Protein AF-A0A959ACG9-F1 (afdb_monomer_lite)

Secondary structure (DSSP, 8-state):
---------------------S----------PPPPHHHHHHTSPB--SSEEE-HHHHHHHHHHHHHHHH-TT-----SS---PPPGGGGGG-HHHHHHHHS-SSPEEEEEEEEEE-SSEEEEEEEEEESSSTTSEEEEEEEEETT--EEEEEEEEEE-SSEEEEEEE-TTSEEEEEEEEEEESS-HHHH-STT--EEEEEEEEEEEEESSS-S----TT-GGGTSPPPP------SSSS--

Radius of gyration: 28.89 Å; chains: 1; bounding box: 90×97×54 Å

Structure (mmCIF, N/CA/C/O backbone):
data_AF-A0A959ACG9-F1
#
_entry.id   AF-A0A959ACG9-F1
#
loop_
_atom_site.group_PDB
_atom_site.id
_atom_site.type_symbol
_atom_site.label_atom_id
_atom_site.label_alt_id
_atom_site.label_comp_id
_atom_site.label_asym_id
_atom_site.label_entity_id
_atom_site.label_seq_id
_atom_site.pdbx_PDB_ins_code
_atom_site.Cartn_x
_atom_site.Cartn_y
_atom_site.Cartn_z
_atom_site.occupancy
_atom_site.B_iso_or_equiv
_atom_site.auth_seq_id
_atom_site.auth_comp_id
_atom_site.auth_asym_id
_atom_site.auth_atom_id
_atom_site.pdbx_PDB_model_num
ATOM 1 N N . MET A 1 1 ? 8.361 83.306 -33.053 1.00 36.09 1 MET A N 1
ATOM 2 C CA . MET A 1 1 ? 6.975 83.712 -33.390 1.00 36.09 1 MET A CA 1
ATOM 3 C C . MET A 1 1 ? 5.989 82.690 -32.829 1.00 36.09 1 MET A C 1
ATOM 5 O O . MET A 1 1 ? 6.215 81.515 -33.048 1.00 36.09 1 MET A O 1
ATOM 9 N N . LYS A 1 2 ? 4.972 83.182 -32.093 1.00 35.44 2 LYS A N 1
ATOM 10 C CA . LYS A 1 2 ? 3.564 82.721 -31.912 1.00 35.44 2 LYS A CA 1
ATOM 11 C C . LYS A 1 2 ? 3.289 81.194 -31.850 1.00 35.44 2 LYS A C 1
ATOM 13 O O . LYS A 1 2 ? 3.514 80.500 -32.823 1.00 35.44 2 LYS A O 1
ATOM 18 N N . LYS A 1 3 ? 2.915 80.639 -30.686 1.00 39.78 3 LYS A N 1
ATOM 19 C CA . LYS A 1 3 ? 1.564 80.520 -30.058 1.00 39.78 3 LYS A CA 1
ATOM 20 C C . LYS A 1 3 ? 0.720 79.326 -30.563 1.00 39.78 3 LYS A C 1
ATOM 22 O O . LYS A 1 3 ? 0.303 79.290 -31.709 1.00 39.78 3 LYS A O 1
ATOM 27 N N . THR A 1 4 ? 0.470 78.426 -29.610 1.00 50.47 4 THR A N 1
ATOM 28 C CA . THR A 1 4 ? -0.685 77.554 -29.302 1.00 50.47 4 THR A CA 1
ATOM 29 C C . THR A 1 4 ? -1.968 77.716 -30.126 1.00 50.47 4 THR A C 1
ATOM 31 O O . THR A 1 4 ? -2.416 78.849 -30.268 1.00 50.47 4 THR A O 1
ATOM 34 N N . THR A 1 5 ? -2.674 76.615 -30.455 1.00 48.94 5 THR A N 1
ATOM 35 C CA . THR A 1 5 ? -4.128 76.448 -30.172 1.00 48.94 5 THR A CA 1
ATOM 36 C C . THR A 1 5 ? -4.590 74.975 -30.241 1.00 48.94 5 THR A C 1
ATOM 38 O O . THR A 1 5 ? -4.238 74.249 -31.164 1.00 48.94 5 THR A O 1
ATOM 41 N N . LEU A 1 6 ? -5.391 74.581 -29.243 1.00 48.22 6 LEU A N 1
ATOM 42 C CA . LEU A 1 6 ? -6.279 73.410 -29.165 1.00 48.22 6 LEU A CA 1
ATOM 43 C C . LEU A 1 6 ? -7.459 73.513 -30.148 1.00 48.22 6 LEU A C 1
ATOM 45 O O . LEU A 1 6 ? -7.888 74.627 -30.432 1.00 48.22 6 LEU A O 1
ATOM 49 N N . LEU A 1 7 ? -8.105 72.389 -30.488 1.00 43.53 7 LEU A N 1
ATOM 50 C CA . LEU A 1 7 ? -9.571 72.356 -30.573 1.00 43.53 7 LEU A CA 1
ATOM 51 C C . LEU A 1 7 ? -10.142 70.958 -30.269 1.00 43.53 7 LEU A C 1
ATOM 53 O O . LEU A 1 7 ? -9.624 69.940 -30.720 1.00 43.53 7 LEU A O 1
ATOM 57 N N . SER A 1 8 ? -11.215 70.967 -29.481 1.00 44.69 8 SER A N 1
ATOM 58 C CA . SER A 1 8 ? -11.984 69.848 -28.932 1.00 44.69 8 SER A CA 1
ATOM 59 C C . SER A 1 8 ? -13.210 69.518 -29.790 1.00 44.69 8 SER A C 1
ATOM 61 O O . SER A 1 8 ? -13.856 70.453 -30.249 1.00 44.69 8 SER A O 1
ATOM 63 N N . ILE A 1 9 ? -13.608 68.240 -29.877 1.00 50.44 9 ILE A N 1
ATOM 64 C CA . ILE A 1 9 ? -14.992 67.759 -30.127 1.00 50.44 9 ILE A CA 1
ATOM 65 C C . ILE A 1 9 ? -15.083 66.371 -29.445 1.00 50.44 9 ILE A C 1
ATOM 67 O O . ILE A 1 9 ? -14.357 65.467 -29.835 1.00 50.44 9 ILE A O 1
ATOM 71 N N . LEU A 1 10 ? -15.648 66.189 -28.246 1.00 41.84 10 LEU A N 1
ATOM 72 C CA . LEU A 1 10 ? -17.052 66.178 -27.793 1.00 41.84 10 LEU A CA 1
ATOM 73 C C . LEU A 1 10 ? -17.920 64.999 -28.314 1.00 41.84 10 LEU A C 1
ATOM 75 O O . LEU A 1 10 ? -18.451 65.035 -29.415 1.00 41.84 10 LEU A O 1
ATOM 79 N N . THR A 1 11 ? -18.083 64.010 -27.419 1.00 46.69 11 THR A N 1
ATOM 80 C CA . THR A 1 11 ? -19.272 63.176 -27.099 1.00 46.69 11 THR A CA 1
ATOM 81 C C . THR A 1 11 ? -19.996 62.350 -28.169 1.00 46.69 11 THR A C 1
ATOM 83 O O . THR A 1 11 ? -20.659 62.909 -29.035 1.00 46.69 11 THR A O 1
ATOM 86 N N . LEU A 1 12 ? -20.098 61.030 -27.926 1.00 41.59 12 LEU A N 1
ATOM 87 C CA . LEU A 1 12 ? -21.331 60.262 -28.165 1.00 41.59 12 LEU A CA 1
ATOM 88 C C . LEU A 1 12 ? -21.438 59.017 -27.245 1.00 41.59 12 LEU A C 1
ATOM 90 O O . LEU A 1 12 ? -20.531 58.194 -27.229 1.00 41.59 12 LEU A O 1
ATOM 94 N N . ALA A 1 13 ? -22.567 58.938 -26.519 1.00 45.69 13 ALA A N 1
ATOM 95 C CA . ALA A 1 13 ? -23.300 57.766 -25.986 1.00 45.69 13 ALA A CA 1
ATOM 96 C C . ALA A 1 13 ? -22.529 56.712 -25.148 1.00 45.69 13 ALA A C 1
ATOM 98 O O . ALA A 1 13 ? -21.677 55.996 -25.651 1.00 45.69 13 ALA A O 1
ATOM 99 N N . LEU A 1 14 ? -22.714 56.580 -23.826 1.00 45.00 14 LEU A N 1
ATOM 100 C CA . LEU A 1 14 ? -23.903 56.138 -23.069 1.00 45.00 14 LEU A CA 1
ATOM 101 C C . LEU A 1 14 ? -24.495 54.791 -23.546 1.00 45.00 14 LEU A C 1
ATOM 103 O O . LEU A 1 14 ? -24.905 54.662 -24.692 1.00 45.00 14 LEU A O 1
ATOM 107 N N . VAL A 1 15 ? -24.648 53.871 -22.580 1.00 50.84 15 VAL A N 1
ATOM 108 C CA . VAL A 1 15 ? -25.381 52.583 -22.593 1.00 50.84 15 VAL A CA 1
ATOM 109 C C . VAL A 1 15 ? -24.551 51.316 -22.868 1.00 50.84 15 VAL A C 1
ATOM 111 O O . VAL A 1 15 ? -24.593 50.732 -23.941 1.00 50.84 15 VAL A O 1
ATOM 114 N N . SER A 1 16 ? -23.912 50.799 -21.813 1.00 48.50 16 SER A N 1
ATOM 115 C CA . SER A 1 16 ? -23.790 49.346 -21.577 1.00 48.50 16 SER A CA 1
ATOM 116 C C . SER A 1 16 ? -23.560 49.055 -20.084 1.00 48.50 16 SER A C 1
ATOM 118 O O . SER A 1 16 ? -22.568 48.454 -19.684 1.00 48.50 16 SER A O 1
ATOM 120 N N . ALA A 1 17 ? -24.467 49.541 -19.235 1.00 48.44 17 ALA A N 1
ATOM 121 C CA . ALA A 1 17 ? -24.482 49.262 -17.798 1.00 48.44 17 ALA A CA 1
ATOM 122 C C . ALA A 1 17 ? -25.791 48.558 -17.416 1.00 48.44 17 ALA A C 1
ATOM 124 O O . ALA A 1 17 ? -26.543 49.049 -16.585 1.00 48.44 17 ALA A O 1
ATOM 125 N N . ILE A 1 18 ? -26.108 47.437 -18.071 1.00 50.62 18 ILE A N 1
ATOM 126 C CA . ILE A 1 18 ? -27.208 46.558 -17.659 1.00 50.62 18 ILE A CA 1
ATOM 127 C C . ILE A 1 18 ? -26.766 45.105 -17.885 1.00 50.62 18 ILE A C 1
ATOM 129 O O . ILE A 1 18 ? -26.403 44.736 -18.998 1.00 50.62 18 ILE A O 1
ATOM 133 N N . SER A 1 19 ? -26.859 44.308 -16.813 1.00 48.03 19 SER A N 1
ATOM 134 C CA . SER A 1 19 ? -26.768 42.834 -16.746 1.00 48.03 19 SER A CA 1
ATOM 135 C C . SER A 1 19 ? -25.424 42.205 -16.346 1.00 48.03 19 SER A C 1
ATOM 137 O O . SER A 1 19 ? -24.892 41.352 -17.046 1.00 48.03 19 SER A O 1
ATOM 139 N N . LEU A 1 20 ? -24.937 42.528 -15.143 1.00 44.53 20 LEU A N 1
ATOM 140 C CA . LEU A 1 20 ? -24.008 41.677 -14.371 1.00 44.53 20 LEU A CA 1
ATOM 141 C C . LEU A 1 20 ? -24.612 41.262 -13.011 1.00 44.53 20 LEU A C 1
ATOM 143 O O . LEU A 1 20 ? -23.909 41.097 -12.022 1.00 44.53 20 LEU A O 1
ATOM 147 N N . THR A 1 21 ? -25.939 41.106 -12.941 1.00 50.44 21 THR A N 1
ATOM 148 C CA . THR A 1 21 ? -26.659 40.644 -11.734 1.00 50.44 21 THR A CA 1
ATOM 149 C C . THR A 1 21 ? -27.318 39.271 -11.900 1.00 50.44 21 THR A C 1
ATOM 151 O O . THR A 1 21 ? -28.165 38.887 -11.096 1.00 50.44 21 THR A O 1
ATOM 154 N N . ALA A 1 22 ? -26.923 38.492 -12.908 1.00 49.34 22 ALA A N 1
ATOM 155 C CA . ALA A 1 22 ? -27.260 37.073 -12.974 1.00 49.34 22 ALA A CA 1
ATOM 156 C C . ALA A 1 22 ? -26.143 36.264 -12.296 1.00 49.34 22 ALA A C 1
ATOM 158 O O . ALA A 1 22 ? -24.972 36.501 -12.562 1.00 49.34 22 ALA A O 1
ATOM 159 N N . PHE A 1 23 ? -26.521 35.306 -11.446 1.00 51.25 23 PHE A N 1
ATOM 160 C CA . PHE A 1 23 ? -25.658 34.423 -10.639 1.00 51.25 23 PHE A CA 1
ATOM 161 C C . PHE A 1 23 ? -25.181 34.963 -9.281 1.00 51.25 23 PHE A C 1
ATOM 163 O O . PHE A 1 23 ? -24.039 34.767 -8.884 1.00 51.25 23 PHE A O 1
ATOM 170 N N . SER A 1 24 ? -26.095 35.523 -8.485 1.00 49.47 24 SER A N 1
ATOM 171 C CA . SER A 1 24 ? -25.980 35.433 -7.018 1.00 49.47 24 SER A CA 1
ATOM 172 C C . SER A 1 24 ? -27.137 34.622 -6.436 1.00 49.47 24 SER A C 1
ATOM 174 O O . SER A 1 24 ? -27.761 34.981 -5.443 1.00 49.47 24 SER A O 1
ATOM 176 N N . VAL A 1 25 ? -27.442 33.483 -7.068 1.00 51.84 25 VAL A N 1
ATOM 177 C CA . VAL A 1 25 ? -28.115 32.402 -6.347 1.00 51.84 25 VAL A CA 1
ATOM 178 C C . VAL A 1 25 ? -27.030 31.788 -5.478 1.00 51.84 25 VAL A C 1
ATOM 180 O O . VAL A 1 25 ? -26.289 30.912 -5.924 1.00 51.84 25 VAL A O 1
ATOM 183 N N . LYS A 1 26 ? -26.907 32.284 -4.242 1.00 50.09 26 LYS A N 1
ATOM 184 C CA . LYS A 1 26 ? -26.269 31.541 -3.157 1.00 50.09 26 LYS A CA 1
ATOM 185 C C . LYS A 1 26 ? -27.067 30.247 -3.010 1.00 50.09 26 LYS A C 1
ATOM 187 O O . LYS A 1 26 ? -28.000 30.182 -2.215 1.00 50.09 26 LYS A O 1
ATOM 192 N N . LYS A 1 27 ? -26.762 29.230 -3.825 1.00 51.81 27 LYS A N 1
ATOM 193 C CA . LYS A 1 27 ? -27.116 27.856 -3.479 1.00 51.81 27 LYS A CA 1
ATOM 194 C C . LYS A 1 27 ? -26.557 27.692 -2.078 1.00 51.81 27 LYS A C 1
ATOM 196 O O . LYS A 1 27 ? -25.356 27.884 -1.898 1.00 51.81 27 LYS A O 1
ATOM 201 N N . ALA A 1 28 ? -27.438 27.468 -1.104 1.00 51.00 28 ALA A N 1
ATOM 202 C CA . ALA A 1 28 ? -27.017 27.061 0.221 1.00 51.00 28 ALA A CA 1
ATOM 203 C C . ALA A 1 28 ? -26.008 25.942 -0.007 1.00 51.00 28 ALA A C 1
ATOM 205 O O . ALA A 1 28 ? -26.344 24.937 -0.641 1.00 51.00 28 ALA A O 1
ATOM 206 N N . THR A 1 29 ? -24.752 26.192 0.360 1.00 55.12 29 THR A N 1
ATOM 207 C CA . THR A 1 29 ? -23.717 25.173 0.297 1.00 55.12 29 THR A CA 1
ATOM 208 C C . THR A 1 29 ? -24.316 23.986 1.038 1.00 55.12 29 THR A C 1
ATOM 210 O O . THR A 1 29 ? -24.789 24.191 2.163 1.00 55.12 29 THR A O 1
ATOM 213 N N . PRO A 1 30 ? -24.433 22.803 0.407 1.00 57.00 30 PRO A N 1
ATOM 214 C CA . PRO A 1 30 ? -24.895 21.623 1.115 1.00 57.00 30 PRO A CA 1
ATOM 215 C C . PRO A 1 30 ? -24.105 21.571 2.414 1.00 57.00 30 PRO A C 1
ATOM 217 O O . PRO A 1 30 ? -22.883 21.714 2.367 1.00 57.00 30 PRO A O 1
ATOM 220 N N . VAL A 1 31 ? -24.793 21.496 3.555 1.00 57.28 31 VAL A N 1
ATOM 221 C CA . VAL A 1 31 ? -24.118 21.287 4.835 1.00 57.28 31 VAL A CA 1
ATOM 222 C C . VAL A 1 31 ? -23.342 19.998 4.640 1.00 57.28 31 VAL A C 1
ATOM 224 O O . VAL A 1 31 ? -23.947 18.933 4.511 1.00 57.28 31 VAL A O 1
ATOM 227 N N . GLU A 1 32 ? -22.031 20.129 4.464 1.00 67.75 32 GLU A N 1
ATOM 228 C CA . GLU A 1 32 ? -21.148 19.016 4.175 1.00 67.75 32 GLU A CA 1
ATOM 229 C C . GLU A 1 32 ? -21.220 18.127 5.407 1.00 67.75 32 GLU A C 1
ATOM 231 O O . GLU A 1 32 ? -20.750 18.486 6.487 1.00 67.75 32 GLU A O 1
ATOM 236 N N . LYS A 1 33 ? -21.987 17.041 5.288 1.00 78.00 33 LYS A N 1
ATOM 237 C CA . LYS A 1 33 ? -22.211 16.130 6.398 1.00 78.00 33 LYS A CA 1
ATOM 238 C C . LYS A 1 33 ? -20.846 15.590 6.777 1.00 78.00 33 LYS A C 1
ATOM 240 O O . LYS A 1 33 ? -20.172 14.996 5.939 1.00 78.00 33 LYS A O 1
ATOM 245 N N . ASP A 1 34 ? -20.471 15.799 8.031 1.00 85.94 34 ASP A N 1
ATOM 246 C CA . ASP A 1 34 ? -19.204 15.319 8.552 1.00 85.94 34 ASP A CA 1
ATOM 247 C C . ASP A 1 34 ? -19.049 13.821 8.227 1.00 85.94 34 ASP A C 1
ATOM 249 O O . ASP A 1 34 ? -19.939 13.037 8.586 1.00 85.94 34 ASP A O 1
ATOM 253 N N . PRO A 1 35 ? -17.975 13.404 7.525 1.00 89.12 35 PRO A N 1
ATOM 254 C CA . PRO A 1 35 ? -17.849 12.016 7.110 1.00 89.12 35 PRO A CA 1
ATOM 255 C C . PRO A 1 35 ? -17.763 11.116 8.338 1.00 89.12 35 PRO A C 1
ATOM 257 O O . PRO A 1 35 ? -17.036 11.422 9.292 1.00 89.12 35 PRO A O 1
ATOM 260 N N . ASP A 1 36 ? -18.534 10.030 8.305 1.00 94.25 36 ASP A N 1
ATOM 261 C CA . ASP A 1 36 ? -18.676 9.065 9.390 1.00 94.25 36 ASP A CA 1
ATOM 262 C C . ASP A 1 36 ? -17.627 7.953 9.270 1.00 94.25 36 ASP A C 1
ATOM 264 O O . ASP A 1 36 ? -17.366 7.432 8.183 1.00 94.25 36 ASP A O 1
ATOM 268 N N . PHE A 1 37 ? -17.032 7.565 10.400 1.00 96.00 37 PHE A N 1
ATOM 269 C CA . PHE A 1 37 ? -15.966 6.564 10.412 1.00 96.00 37 PHE A CA 1
ATOM 270 C C . PHE A 1 37 ? -16.464 5.167 10.014 1.00 96.00 37 PHE A C 1
ATOM 272 O O . PHE A 1 37 ? -15.735 4.405 9.383 1.00 96.00 37 PHE A O 1
ATOM 279 N N . LYS A 1 38 ? -17.718 4.807 10.315 1.00 96.06 38 LYS A N 1
ATOM 280 C CA . LYS A 1 38 ? -18.262 3.506 9.900 1.00 96.06 38 LYS A CA 1
ATOM 281 C C . LYS A 1 38 ? -18.510 3.473 8.395 1.00 96.06 38 LYS A C 1
ATOM 283 O O . LYS A 1 38 ? -18.268 2.436 7.785 1.00 96.06 38 LYS A O 1
ATOM 288 N N . GLU A 1 39 ? -18.957 4.577 7.795 1.00 95.94 39 GLU A N 1
ATOM 289 C CA . GLU A 1 39 ? -19.052 4.697 6.331 1.00 95.94 39 GLU A CA 1
ATOM 290 C C . GLU A 1 39 ? -17.670 4.647 5.662 1.00 95.94 39 GLU A C 1
ATOM 292 O O . GLU A 1 39 ? -17.507 3.968 4.648 1.00 95.94 39 GLU A O 1
ATOM 297 N N . PHE A 1 40 ? -16.643 5.246 6.278 1.00 96.31 40 PHE A N 1
ATOM 298 C CA . PHE A 1 40 ? -15.255 5.067 5.839 1.00 96.31 40 PHE A CA 1
ATOM 299 C C . PHE A 1 40 ? -14.854 3.586 5.802 1.00 96.31 40 PHE A C 1
ATOM 301 O O . PHE A 1 40 ? -14.427 3.084 4.763 1.00 96.31 40 PHE A O 1
ATOM 308 N N . LEU A 1 41 ? -15.062 2.852 6.900 1.00 97.50 41 LEU A N 1
ATOM 309 C CA . LEU A 1 41 ? -14.700 1.434 6.984 1.00 97.50 41 LEU A CA 1
ATOM 310 C C . LEU A 1 41 ? -15.450 0.550 5.972 1.00 97.50 41 LEU A C 1
ATOM 312 O O . LEU A 1 41 ? -14.920 -0.482 5.561 1.00 97.50 41 LEU A O 1
ATOM 316 N N . LYS A 1 42 ? -16.663 0.928 5.546 1.00 96.69 42 LYS A N 1
ATOM 317 C CA . LYS A 1 42 ? -17.452 0.164 4.560 1.00 96.69 42 LYS A CA 1
ATOM 318 C C . LYS A 1 42 ? -16.864 0.178 3.150 1.00 96.69 42 LYS A C 1
ATOM 320 O O . LYS A 1 42 ? -17.193 -0.715 2.373 1.00 96.69 42 LYS A O 1
ATOM 325 N N . GLN A 1 43 ? -16.001 1.138 2.821 1.00 95.75 43 GLN A N 1
ATOM 326 C CA . GLN A 1 43 ? -15.313 1.156 1.526 1.00 95.75 43 GLN A CA 1
ATOM 327 C C . GLN A 1 43 ? -14.272 0.041 1.402 1.00 95.75 43 GLN A C 1
ATOM 329 O O . GLN A 1 43 ? -13.873 -0.309 0.292 1.00 95.75 43 GLN A O 1
ATOM 334 N N . PHE A 1 44 ? -13.842 -0.535 2.527 1.00 97.25 44 PHE A N 1
ATOM 335 C CA . PHE A 1 44 ? -12.808 -1.555 2.558 1.00 97.25 44 PHE A CA 1
ATOM 336 C C . PHE A 1 44 ? -13.389 -2.970 2.539 1.00 97.25 44 PHE A C 1
ATOM 338 O O . PHE A 1 44 ? -14.265 -3.300 3.346 1.00 97.25 44 PHE A O 1
ATOM 345 N N . PRO A 1 45 ? -12.861 -3.859 1.676 1.00 97.12 45 PRO A N 1
ATOM 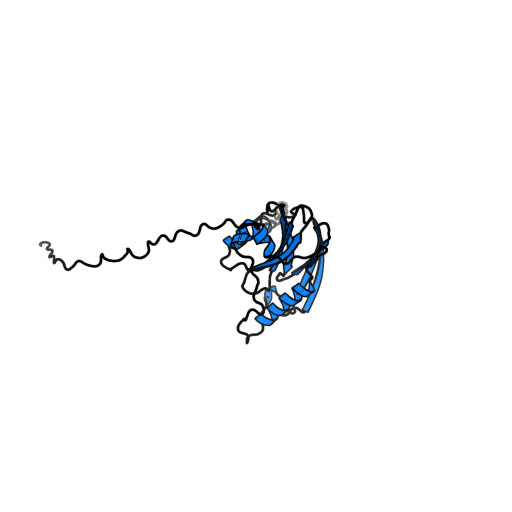346 C CA . PRO A 1 45 ? -13.177 -5.277 1.744 1.00 97.12 45 PRO A CA 1
ATOM 347 C C . PRO A 1 45 ? -12.779 -5.853 3.107 1.00 97.12 45 PRO A C 1
ATOM 349 O O . PRO A 1 45 ? -11.625 -5.745 3.521 1.00 97.12 45 PRO A O 1
ATOM 352 N N . LYS A 1 46 ? -13.708 -6.520 3.796 1.00 97.94 46 LYS A N 1
ATOM 353 C CA . LYS A 1 46 ? -13.388 -7.242 5.036 1.00 97.94 46 LYS A CA 1
ATOM 354 C C . LYS A 1 46 ? -12.487 -8.436 4.724 1.00 97.94 46 LYS A C 1
ATOM 356 O O . LYS A 1 46 ? -12.827 -9.254 3.868 1.00 97.94 46 LYS A O 1
ATOM 361 N N . LYS A 1 47 ? -11.360 -8.545 5.425 1.00 98.12 47 LYS A N 1
ATOM 362 C CA . LYS A 1 47 ? -10.394 -9.646 5.307 1.00 98.12 47 LYS A CA 1
ATOM 363 C C . LYS A 1 47 ? -10.046 -10.191 6.692 1.00 98.12 47 LYS A C 1
ATOM 365 O O . LYS A 1 47 ? -10.320 -9.558 7.708 1.00 98.12 47 LYS A O 1
ATOM 370 N N . SER A 1 48 ? -9.467 -11.384 6.728 1.00 97.56 48 SER A N 1
ATOM 371 C CA . SER A 1 48 ? -8.976 -12.026 7.950 1.00 97.56 48 SER A CA 1
ATOM 372 C C . SER A 1 48 ? -7.457 -11.942 8.032 1.00 97.56 48 SER A C 1
ATOM 374 O O . SER A 1 48 ? -6.788 -11.955 7.001 1.00 97.56 48 SER A O 1
ATOM 376 N N . LEU A 1 49 ? -6.929 -11.919 9.256 1.00 97.62 49 LEU A N 1
ATOM 377 C CA . LEU A 1 49 ? -5.515 -12.170 9.522 1.00 97.62 49 LEU A CA 1
ATOM 378 C C . LEU A 1 49 ? -5.276 -13.681 9.752 1.00 97.62 49 LEU A C 1
ATOM 380 O O . LEU A 1 49 ? -6.148 -14.349 10.321 1.00 97.62 49 LEU A O 1
ATOM 384 N N . PRO A 1 50 ? -4.108 -14.235 9.376 1.00 98.12 50 PRO A N 1
ATOM 385 C CA . PRO A 1 50 ? -2.999 -13.562 8.698 1.00 98.12 50 PRO A CA 1
ATOM 386 C C . PRO A 1 50 ? -3.353 -13.145 7.263 1.00 98.12 50 PRO A C 1
ATOM 388 O O . PRO A 1 50 ? -4.223 -13.742 6.631 1.00 98.12 50 PRO A O 1
ATOM 391 N N . TYR A 1 51 ? -2.687 -12.105 6.769 1.00 98.44 51 TYR A N 1
ATOM 392 C CA . TYR A 1 51 ? -2.914 -11.527 5.444 1.00 98.44 51 TYR A CA 1
ATOM 393 C C . TYR A 1 51 ? -1.588 -11.363 4.710 1.00 98.44 51 TYR A C 1
ATOM 395 O O . TYR A 1 51 ? -0.582 -11.048 5.339 1.00 98.44 51 TYR A O 1
ATOM 403 N N . SER A 1 52 ? -1.575 -11.545 3.392 1.00 98.19 52 SER A N 1
ATOM 404 C CA . SER A 1 52 ? -0.372 -11.339 2.590 1.00 98.19 52 SER A CA 1
ATOM 405 C C . SER A 1 52 ? -0.636 -10.393 1.429 1.00 98.19 52 SER A C 1
ATOM 407 O O . SER A 1 52 ? -1.680 -10.438 0.780 1.00 98.19 52 SER A O 1
ATOM 409 N N . LEU A 1 53 ? 0.335 -9.516 1.219 1.00 97.06 53 LEU A N 1
ATOM 410 C CA . LEU A 1 53 ? 0.559 -8.769 0.001 1.00 97.06 53 LEU A CA 1
ATOM 411 C C . LEU A 1 53 ? 1.649 -9.521 -0.768 1.00 97.06 53 LEU A C 1
ATOM 413 O O . LEU A 1 53 ? 2.813 -9.396 -0.403 1.00 97.06 53 LEU A O 1
ATOM 417 N N . ASP A 1 54 ? 1.264 -10.332 -1.751 1.00 96.81 54 ASP A N 1
ATOM 418 C CA . ASP A 1 54 ? 2.157 -11.263 -2.453 1.00 96.81 54 ASP A CA 1
ATOM 419 C C . ASP A 1 54 ? 2.978 -10.553 -3.546 1.00 96.81 54 ASP A C 1
ATOM 421 O O . ASP A 1 54 ? 2.448 -9.736 -4.307 1.00 96.81 54 ASP A O 1
ATOM 425 N N . GLU A 1 55 ? 4.280 -10.848 -3.639 1.00 96.69 55 GLU A N 1
ATOM 426 C CA . GLU A 1 55 ? 5.150 -10.225 -4.642 1.00 96.69 55 GLU A CA 1
ATOM 427 C C . GLU A 1 55 ? 4.787 -10.603 -6.082 1.00 96.69 55 GLU A C 1
ATOM 429 O O . GLU A 1 55 ? 5.039 -9.811 -6.988 1.00 96.69 55 GLU A O 1
ATOM 434 N N . LYS A 1 56 ? 4.192 -11.778 -6.323 1.00 96.62 56 LYS A N 1
ATOM 435 C CA . LYS A 1 56 ? 3.832 -12.240 -7.672 1.00 96.62 56 LYS A CA 1
ATOM 436 C C . LYS A 1 56 ? 2.628 -11.488 -8.201 1.00 96.62 56 LYS A C 1
ATOM 438 O O . LYS A 1 56 ? 2.623 -11.127 -9.374 1.00 96.62 56 LYS A O 1
ATOM 443 N N . ASP A 1 57 ? 1.649 -11.214 -7.343 1.00 94.44 57 ASP A N 1
ATOM 444 C CA . ASP A 1 57 ? 0.494 -10.389 -7.703 1.00 94.44 57 ASP A CA 1
ATOM 445 C C . ASP A 1 57 ? 0.952 -8.963 -8.047 1.00 94.44 57 ASP A C 1
ATOM 447 O O . ASP A 1 57 ? 0.582 -8.413 -9.084 1.00 94.44 57 ASP A O 1
ATOM 451 N N . MET A 1 58 ? 1.837 -8.389 -7.223 1.00 94.81 58 MET A N 1
ATOM 452 C CA . MET A 1 58 ? 2.430 -7.071 -7.481 1.00 94.81 58 MET A CA 1
ATOM 453 C C . MET A 1 58 ? 3.270 -7.035 -8.762 1.00 94.81 58 MET A C 1
ATOM 455 O O . MET A 1 58 ? 3.192 -6.075 -9.531 1.00 94.81 58 MET A O 1
ATOM 459 N N . LEU A 1 59 ? 4.070 -8.077 -9.003 1.00 95.31 59 LEU A N 1
ATOM 460 C CA . LEU A 1 59 ? 4.860 -8.223 -10.220 1.00 95.31 59 LEU A CA 1
ATOM 461 C C . LEU A 1 59 ? 3.960 -8.349 -11.450 1.00 95.31 59 LEU A C 1
ATOM 463 O O . LEU A 1 59 ? 4.253 -7.728 -12.467 1.00 95.31 59 LEU A O 1
ATOM 467 N N . GLY A 1 60 ? 2.870 -9.114 -11.361 1.00 93.50 60 GLY A N 1
ATOM 468 C CA . GLY A 1 60 ? 1.900 -9.276 -12.441 1.00 93.50 60 GLY A CA 1
ATOM 469 C C . GLY A 1 60 ? 1.243 -7.951 -12.829 1.00 93.50 60 GLY A C 1
ATOM 470 O O . GLY A 1 60 ? 1.201 -7.612 -14.013 1.00 93.50 60 GLY A O 1
ATOM 471 N N . ASP A 1 61 ? 0.817 -7.160 -11.838 1.00 90.62 61 ASP A N 1
ATOM 472 C CA . ASP A 1 61 ? 0.299 -5.801 -12.044 1.00 90.62 61 ASP A CA 1
ATOM 473 C C . ASP A 1 61 ? 1.329 -4.906 -12.762 1.00 90.62 61 ASP A C 1
ATOM 475 O O . ASP A 1 61 ? 0.997 -4.207 -13.725 1.00 90.62 61 ASP A O 1
ATOM 479 N N . LEU A 1 62 ? 2.594 -4.946 -12.325 1.00 92.62 62 LEU A N 1
ATOM 480 C CA . LEU A 1 62 ? 3.663 -4.155 -12.932 1.00 92.62 62 LEU A CA 1
ATOM 481 C C . LEU A 1 62 ? 3.980 -4.624 -14.360 1.00 92.62 62 LEU A C 1
ATOM 483 O O . LEU A 1 62 ? 4.102 -3.798 -15.259 1.00 92.62 62 LEU A O 1
ATOM 487 N N . GLN A 1 63 ? 4.075 -5.932 -14.603 1.00 93.44 63 GLN A N 1
ATOM 488 C CA . GLN A 1 63 ? 4.317 -6.497 -15.933 1.00 93.44 63 GLN A CA 1
ATOM 489 C C . GLN A 1 63 ? 3.214 -6.112 -16.918 1.00 93.44 63 GLN A C 1
ATOM 491 O O . GLN A 1 63 ? 3.515 -5.733 -18.051 1.00 93.44 63 GLN A O 1
ATOM 496 N N . GLN A 1 64 ? 1.954 -6.150 -16.480 1.00 90.12 64 GLN A N 1
ATOM 497 C CA . GLN A 1 64 ? 0.825 -5.702 -17.287 1.00 90.12 64 GLN A CA 1
ATOM 498 C C . GLN A 1 64 ? 0.957 -4.216 -17.642 1.00 90.12 64 GLN A C 1
ATOM 500 O O . GLN A 1 64 ? 0.787 -3.842 -18.801 1.00 90.12 64 GLN A O 1
ATOM 505 N N . TYR A 1 65 ? 1.328 -3.379 -16.672 1.00 88.75 65 TYR A N 1
ATOM 506 C CA . TYR A 1 65 ? 1.572 -1.957 -16.903 1.00 88.75 65 TYR A CA 1
ATOM 507 C C . TYR A 1 65 ? 2.698 -1.698 -17.917 1.00 88.75 65 TYR A C 1
ATOM 509 O O . TYR A 1 65 ? 2.519 -0.902 -18.839 1.00 88.75 65 TYR A O 1
ATOM 517 N N . VAL A 1 66 ? 3.836 -2.387 -17.785 1.00 91.25 66 VAL A N 1
ATOM 518 C CA . VAL A 1 66 ? 4.960 -2.272 -18.731 1.00 91.25 66 VAL A CA 1
ATOM 519 C C . VAL A 1 66 ? 4.537 -2.718 -20.133 1.00 91.25 66 VAL A C 1
ATOM 521 O O . VAL A 1 66 ? 4.843 -2.047 -21.118 1.00 91.25 66 VAL A O 1
ATOM 524 N N . ALA A 1 67 ? 3.799 -3.825 -20.234 1.00 90.31 67 ALA A N 1
ATOM 525 C CA . ALA A 1 67 ? 3.297 -4.327 -21.507 1.00 90.31 67 ALA A CA 1
ATOM 526 C C . ALA A 1 67 ? 2.340 -3.334 -22.184 1.00 90.31 67 ALA A C 1
ATOM 528 O O . ALA A 1 67 ? 2.448 -3.121 -23.389 1.00 90.31 67 ALA A O 1
ATOM 529 N N . ASP A 1 68 ? 1.442 -2.698 -21.426 1.00 86.50 68 ASP A N 1
ATOM 530 C CA . ASP A 1 68 ? 0.500 -1.715 -21.969 1.00 86.50 68 ASP A CA 1
ATOM 531 C C . ASP A 1 68 ? 1.190 -0.424 -22.439 1.00 86.50 68 ASP A C 1
ATOM 533 O O . ASP A 1 68 ? 0.736 0.175 -23.409 1.00 86.50 68 ASP A O 1
ATOM 537 N N . ILE A 1 69 ? 2.298 -0.013 -21.812 1.00 86.88 69 ILE A N 1
ATOM 538 C CA . ILE A 1 69 ? 3.117 1.114 -22.298 1.00 86.88 69 ILE A CA 1
ATOM 539 C C . ILE A 1 69 ? 3.812 0.773 -23.615 1.00 86.88 69 ILE A C 1
ATOM 541 O O . ILE A 1 69 ? 3.867 1.604 -24.518 1.00 86.88 69 ILE A O 1
ATOM 545 N N . ASN A 1 70 ? 4.328 -0.450 -23.729 1.00 89.25 70 ASN A N 1
ATOM 546 C CA . ASN A 1 70 ? 5.064 -0.890 -24.912 1.00 89.25 70 ASN A CA 1
ATOM 547 C C . ASN A 1 70 ? 4.153 -1.268 -26.091 1.00 89.25 70 ASN A C 1
ATOM 549 O O . ASN A 1 70 ? 4.619 -1.393 -27.228 1.00 89.25 70 ASN A O 1
ATOM 553 N N . ASP A 1 71 ? 2.849 -1.426 -25.861 1.00 88.38 71 ASP A N 1
ATOM 554 C CA . ASP A 1 71 ? 1.867 -1.643 -26.918 1.00 88.38 71 ASP A CA 1
ATOM 555 C C . ASP A 1 71 ? 1.450 -0.314 -27.569 1.00 88.38 71 ASP A C 1
ATOM 557 O O . ASP A 1 71 ? 0.406 0.269 -27.275 1.00 88.38 71 ASP A O 1
ATOM 561 N N . SER A 1 72 ? 2.268 0.141 -28.524 1.00 71.06 72 SER A N 1
ATOM 562 C CA . SER A 1 72 ? 2.046 1.360 -29.327 1.00 71.06 72 SER A CA 1
ATOM 563 C C . SER A 1 72 ? 0.681 1.458 -30.033 1.00 71.06 72 SER A C 1
ATOM 565 O O . SER A 1 72 ? 0.326 2.528 -30.530 1.00 71.06 72 SER A O 1
ATOM 567 N N . LYS A 1 73 ? -0.089 0.363 -30.115 1.00 71.69 73 LYS A N 1
ATOM 568 C CA . LYS A 1 73 ? -1.378 0.308 -30.821 1.00 71.69 73 LYS A CA 1
ATOM 569 C C . LYS A 1 73 ? -2.590 0.396 -29.896 1.00 71.69 73 LYS A C 1
ATOM 571 O O . LYS A 1 73 ? -3.704 0.562 -30.398 1.00 71.69 73 LYS A O 1
ATOM 576 N N . LYS A 1 74 ? -2.420 0.304 -28.575 1.00 69.06 74 LYS A N 1
ATOM 577 C CA . LYS A 1 74 ? -3.533 0.434 -27.628 1.00 69.06 74 LYS A CA 1
ATOM 578 C C . LYS A 1 74 ? -3.762 1.893 -27.248 1.00 69.06 74 LYS A C 1
ATOM 580 O O . LYS A 1 74 ? -2.934 2.528 -26.604 1.00 69.06 74 LYS A O 1
ATOM 585 N N . SER A 1 75 ? -4.958 2.407 -27.539 1.00 61.66 75 SER A N 1
ATOM 586 C CA . SER A 1 75 ? -5.490 3.530 -26.767 1.00 61.66 75 SER A CA 1
ATOM 587 C C . SER A 1 75 ? -5.750 3.032 -25.345 1.00 61.66 75 SER A C 1
ATOM 589 O O . SER A 1 75 ? -6.555 2.112 -25.161 1.00 61.66 75 SER A O 1
ATOM 591 N N . TYR A 1 76 ? -5.061 3.606 -24.358 1.00 57.97 76 TYR A N 1
ATOM 592 C CA . TYR A 1 76 ? -5.199 3.232 -22.952 1.00 57.97 76 TYR A CA 1
ATOM 593 C C . TYR A 1 76 ? -6.678 3.117 -22.560 1.00 57.97 76 TYR A C 1
ATOM 595 O O . TYR A 1 76 ? -7.426 4.095 -22.561 1.00 57.97 76 TYR A O 1
ATOM 603 N N . THR A 1 77 ? -7.090 1.895 -22.240 1.00 57.72 77 THR A N 1
ATOM 604 C CA . THR A 1 77 ? -8.409 1.598 -21.694 1.00 57.72 77 THR A CA 1
ATOM 605 C C . THR A 1 77 ? -8.149 0.995 -20.323 1.00 57.72 77 THR A C 1
ATOM 607 O O . THR A 1 77 ? -7.535 -0.071 -20.270 1.00 57.72 77 THR A O 1
ATOM 610 N N . PRO A 1 78 ? -8.542 1.649 -19.213 1.00 58.16 78 PRO A N 1
ATOM 611 C CA . PRO A 1 78 ? -8.376 1.069 -17.888 1.00 58.16 78 PRO A CA 1
ATOM 612 C C . PRO A 1 78 ? -9.013 -0.323 -17.880 1.00 58.16 78 PRO A C 1
ATOM 614 O O . PRO A 1 78 ? -10.227 -0.447 -18.040 1.00 58.16 78 PRO A O 1
ATOM 617 N N . SER A 1 79 ? -8.204 -1.372 -17.725 1.00 55.47 79 SER A N 1
ATOM 618 C CA . SER A 1 79 ? -8.664 -2.767 -17.790 1.00 55.47 79 SER A CA 1
ATOM 619 C C . SER A 1 79 ? -9.648 -3.113 -16.667 1.00 55.47 79 SER A C 1
ATOM 621 O O . SER A 1 79 ? -10.383 -4.096 -16.751 1.00 55.47 79 SER A O 1
ATOM 623 N N . LYS A 1 80 ? -9.713 -2.274 -15.625 1.00 64.50 80 LYS A N 1
ATOM 624 C CA . LYS A 1 80 ? -10.603 -2.418 -14.478 1.00 64.50 80 LYS A CA 1
ATOM 625 C C . LYS A 1 80 ? -11.083 -1.046 -14.015 1.00 64.50 80 LYS A C 1
ATOM 627 O O . LYS A 1 80 ? -10.288 -0.120 -13.856 1.00 64.50 80 LYS A O 1
ATOM 632 N N . LYS A 1 81 ? -12.390 -0.908 -13.764 1.00 67.81 81 LYS A N 1
ATOM 633 C CA . LYS A 1 81 ? -12.925 0.267 -13.066 1.00 67.81 81 LYS A CA 1
ATOM 634 C C . LYS A 1 81 ? -12.347 0.262 -11.653 1.00 67.81 81 LYS A C 1
ATOM 636 O O . LYS A 1 81 ? -12.684 -0.599 -10.845 1.00 67.81 81 LYS A O 1
ATOM 641 N N . VAL A 1 82 ? -11.458 1.208 -11.395 1.00 71.12 82 VAL A N 1
ATOM 642 C CA . VAL A 1 82 ? -10.819 1.392 -10.096 1.00 71.12 82 VAL A CA 1
ATOM 643 C C . VAL A 1 82 ? -11.872 1.779 -9.072 1.00 71.12 82 VAL A C 1
ATOM 645 O O . VAL A 1 82 ? -12.599 2.756 -9.273 1.00 71.12 82 VAL A O 1
ATOM 648 N N . ASN A 1 83 ? -11.937 1.036 -7.969 1.00 83.62 83 ASN A N 1
ATOM 649 C CA . ASN A 1 83 ? -12.710 1.460 -6.812 1.00 83.62 83 ASN A CA 1
ATOM 650 C C . ASN A 1 83 ? -11.864 2.461 -6.024 1.00 83.62 83 ASN A C 1
ATOM 652 O O . ASN A 1 83 ? -10.934 2.066 -5.325 1.00 83.62 83 ASN A O 1
ATOM 656 N N . ARG A 1 84 ? -12.135 3.754 -6.203 1.00 88.06 84 ARG A N 1
ATOM 657 C CA . ARG A 1 84 ? -11.396 4.812 -5.511 1.00 88.06 84 ARG A CA 1
ATOM 658 C C . ARG A 1 84 ? -12.004 5.024 -4.131 1.00 88.06 84 ARG A C 1
ATOM 660 O O . ARG A 1 84 ? -13.219 4.979 -3.995 1.00 88.06 84 ARG A O 1
ATOM 667 N N . LEU A 1 85 ? -11.158 5.270 -3.139 1.00 91.00 85 LEU A N 1
ATOM 668 C CA . LEU A 1 85 ? -11.598 5.790 -1.851 1.00 91.00 85 LEU A CA 1
ATOM 669 C C . LEU A 1 85 ? -12.166 7.199 -2.064 1.00 91.00 85 LEU A C 1
ATOM 671 O O . LEU A 1 85 ? -11.504 8.027 -2.703 1.00 91.00 85 LEU A O 1
ATOM 675 N N . ASP A 1 86 ? -13.357 7.475 -1.538 1.00 89.81 86 ASP A N 1
ATOM 676 C CA . ASP A 1 86 ? -13.957 8.796 -1.697 1.00 89.81 86 ASP A CA 1
ATOM 677 C C . ASP A 1 86 ? -13.158 9.838 -0.894 1.00 89.81 86 ASP A C 1
ATOM 679 O O . ASP A 1 86 ? -12.671 9.592 0.219 1.00 89.81 86 ASP A O 1
ATOM 683 N N . TRP A 1 87 ? -12.970 11.010 -1.497 1.00 87.44 87 TRP A N 1
ATOM 684 C CA . TRP A 1 87 ? -12.023 12.023 -1.027 1.00 87.44 87 TRP A CA 1
ATOM 685 C C . TRP A 1 87 ? -12.430 12.622 0.323 1.00 87.44 87 TRP A C 1
ATOM 687 O O . TRP A 1 87 ? -11.560 13.004 1.109 1.00 87.44 87 TRP A O 1
ATOM 697 N N . GLU A 1 88 ? -13.729 12.666 0.633 1.00 88.88 88 GLU A N 1
ATOM 698 C CA . GLU A 1 88 ? -14.235 13.172 1.907 1.00 88.88 88 GLU A CA 1
ATOM 699 C C . GLU A 1 88 ? -13.694 12.370 3.104 1.00 88.88 88 GLU A C 1
ATOM 701 O O . GLU A 1 88 ? -13.466 12.914 4.187 1.00 88.88 88 GLU A O 1
ATOM 706 N N . TYR A 1 89 ? -13.377 11.087 2.911 1.00 91.19 89 TYR A N 1
ATOM 707 C CA . TYR A 1 89 ? -12.868 10.232 3.979 1.00 91.19 89 TYR A CA 1
ATOM 708 C C . TYR A 1 89 ? -11.365 10.372 4.222 1.00 91.19 89 TYR A C 1
ATOM 710 O O . TYR A 1 89 ? -10.848 9.812 5.191 1.00 91.19 89 TYR A O 1
ATOM 718 N N . TYR A 1 90 ? -10.653 11.178 3.427 1.00 90.44 90 TYR A N 1
ATOM 719 C CA . TYR A 1 90 ? -9.228 11.442 3.649 1.00 90.44 90 TYR A CA 1
ATOM 720 C C . TYR A 1 90 ? -8.979 12.130 5.003 1.00 90.44 90 TYR A C 1
ATOM 722 O O . TYR A 1 90 ? -7.854 12.115 5.495 1.00 90.44 90 TYR A O 1
ATOM 730 N N . LYS A 1 91 ? -10.015 12.673 5.668 1.00 91.12 91 LYS A N 1
ATOM 731 C CA . LYS A 1 91 ? -9.923 13.147 7.062 1.00 91.12 91 LYS A CA 1
ATOM 732 C C . LYS A 1 91 ? -9.437 12.069 8.039 1.00 91.12 91 LYS A C 1
ATOM 734 O O . LYS A 1 91 ? -8.760 12.411 8.999 1.00 91.12 91 LYS A O 1
ATOM 739 N N . PHE A 1 92 ? -9.751 10.797 7.781 1.00 94.62 92 PHE A N 1
ATOM 740 C CA . PHE A 1 92 ? -9.298 9.663 8.593 1.00 94.62 92 PHE A CA 1
ATOM 741 C C . PHE A 1 92 ? -7.885 9.198 8.212 1.00 94.62 92 PHE A C 1
ATOM 743 O O . PHE A 1 92 ? -7.275 8.428 8.937 1.00 94.62 92 PHE A O 1
ATOM 750 N N . LEU A 1 93 ? -7.342 9.684 7.091 1.00 93.38 93 LEU A N 1
ATOM 751 C CA . LEU A 1 93 ? -6.015 9.348 6.578 1.00 93.38 93 LEU A CA 1
ATOM 752 C C . LEU A 1 93 ? -5.188 10.634 6.405 1.00 93.38 93 LEU A C 1
ATOM 754 O O . LEU A 1 93 ? -4.935 11.059 5.274 1.00 93.38 93 LEU A O 1
ATOM 758 N N . PRO A 1 94 ? -4.754 11.288 7.500 1.00 88.12 94 PRO A N 1
ATOM 759 C CA . PRO A 1 94 ? -4.086 12.591 7.445 1.00 88.12 94 PRO A CA 1
ATOM 760 C C . PRO A 1 94 ? -2.849 12.610 6.534 1.00 88.12 94 PRO A C 1
ATOM 762 O O . PRO A 1 94 ? -2.640 13.590 5.819 1.00 88.12 94 PRO A O 1
ATOM 765 N N . GLY A 1 95 ? -2.076 11.517 6.489 1.00 84.38 95 GLY A N 1
ATOM 766 C CA . GLY A 1 95 ? -0.942 11.379 5.568 1.00 84.38 95 GLY A CA 1
ATOM 767 C C . GLY A 1 95 ? -1.365 11.442 4.096 1.00 84.38 95 GLY A C 1
ATOM 768 O O . GLY A 1 95 ? -0.782 12.187 3.314 1.00 84.38 95 GLY A O 1
ATOM 769 N N . LEU A 1 96 ? -2.445 10.749 3.728 1.00 86.56 96 LEU A N 1
ATOM 770 C CA . LEU A 1 96 ? -2.989 10.776 2.370 1.00 86.56 96 LEU A CA 1
ATOM 771 C C . LEU A 1 96 ? -3.584 12.145 2.016 1.00 86.56 96 LEU A C 1
ATOM 773 O O . LEU A 1 96 ? -3.367 12.652 0.914 1.00 86.56 96 LEU A O 1
ATOM 777 N N . LYS A 1 97 ? -4.300 12.778 2.956 1.00 85.19 97 LYS A N 1
ATOM 778 C CA . LYS A 1 97 ? -4.813 14.145 2.786 1.00 85.19 97 LYS A CA 1
ATOM 779 C C . LYS A 1 97 ? -3.677 15.110 2.459 1.00 85.19 97 LYS A C 1
ATOM 781 O O . LYS A 1 97 ? -3.778 15.870 1.496 1.00 85.19 97 LYS A O 1
ATOM 786 N N . PHE A 1 98 ? -2.581 15.032 3.211 1.00 83.19 98 PHE A N 1
ATOM 787 C CA . PHE A 1 98 ? -1.384 15.817 2.949 1.00 83.19 98 PHE A CA 1
ATOM 788 C C . PHE A 1 98 ? -0.806 15.505 1.561 1.00 83.19 98 PHE A C 1
ATOM 790 O O . PHE A 1 98 ? -0.708 16.404 0.732 1.00 83.19 98 PHE A O 1
ATOM 797 N N . GLU A 1 99 ? -0.517 14.237 1.253 1.00 81.38 99 GLU A N 1
ATOM 798 C CA . GLU A 1 99 ? 0.065 13.827 -0.036 1.00 81.38 99 GLU A CA 1
ATOM 799 C C . GLU A 1 99 ? -0.774 14.258 -1.252 1.00 81.38 99 GLU A C 1
ATOM 801 O O . GLU A 1 99 ? -0.223 14.638 -2.288 1.00 81.38 99 GLU A O 1
ATOM 806 N N . SER A 1 100 ? -2.102 14.226 -1.129 1.00 83.38 100 SER A N 1
ATOM 807 C CA . SER A 1 100 ? -3.029 14.624 -2.193 1.00 83.38 100 SER A CA 1
ATOM 808 C C . SER A 1 100 ? -3.112 16.139 -2.417 1.00 83.38 100 SER A C 1
ATOM 810 O O . SER A 1 100 ? -3.470 16.563 -3.512 1.00 83.38 100 SER A O 1
ATOM 812 N N . SER A 1 101 ? -2.734 16.958 -1.428 1.00 81.56 101 SER A N 1
ATOM 813 C CA . SER A 1 101 ? -2.888 18.421 -1.484 1.00 81.56 101 SER A CA 1
ATOM 814 C C . SER A 1 101 ? -1.797 19.128 -2.301 1.00 81.56 101 SER A C 1
ATOM 816 O O . SER A 1 101 ? -2.016 20.236 -2.782 1.00 81.56 101 SER A O 1
ATOM 818 N N . PHE A 1 102 ? -0.624 18.508 -2.475 1.00 75.94 102 PHE A N 1
ATOM 819 C CA . PHE A 1 102 ? 0.541 19.140 -3.120 1.00 75.94 102 PHE A CA 1
ATOM 820 C C . PHE A 1 102 ? 0.813 18.653 -4.550 1.00 75.94 102 PHE A C 1
ATOM 822 O O . PHE A 1 102 ? 1.689 19.186 -5.231 1.00 75.94 102 PHE A O 1
ATOM 829 N N . SER A 1 103 ? 0.092 17.639 -5.028 1.00 70.88 103 SER A N 1
ATOM 830 C CA . SER A 1 103 ? 0.341 17.045 -6.342 1.00 70.88 103 SER A CA 1
ATOM 831 C C . SER A 1 103 ? -0.574 17.639 -7.412 1.00 70.88 103 SER A C 1
ATOM 833 O O . SER A 1 103 ? -1.792 17.652 -7.269 1.00 70.88 103 SER A O 1
ATOM 835 N N . ARG A 1 104 ? 0.007 18.059 -8.545 1.00 77.38 104 ARG A N 1
ATOM 836 C CA . ARG A 1 104 ? -0.761 18.403 -9.761 1.00 77.38 104 ARG A CA 1
ATOM 837 C C . ARG A 1 104 ? -1.302 17.156 -10.471 1.00 77.38 104 ARG A C 1
ATOM 839 O O . ARG A 1 104 ? -2.197 17.263 -11.302 1.00 77.38 104 ARG A O 1
ATOM 846 N N . VAL A 1 105 ? -0.747 15.985 -10.152 1.00 78.38 105 VAL A N 1
ATOM 847 C CA . VAL A 1 105 ? -1.208 14.684 -10.644 1.00 78.38 105 VAL A CA 1
ATOM 848 C C . VAL A 1 105 ? -2.194 14.105 -9.629 1.00 78.38 105 VAL A C 1
ATOM 850 O O . VAL A 1 105 ? -1.824 13.990 -8.455 1.00 78.38 105 VAL A O 1
ATOM 853 N N . PRO A 1 106 ? -3.411 13.709 -10.043 1.00 76.75 106 PRO A N 1
ATOM 854 C CA . PRO A 1 106 ? -4.375 13.095 -9.141 1.00 76.75 106 PRO A CA 1
ATOM 855 C C . PRO A 1 106 ? -3.789 11.868 -8.441 1.00 76.75 106 PRO A C 1
ATOM 857 O O . PRO A 1 106 ? -3.257 10.970 -9.097 1.00 76.75 106 PRO A O 1
ATOM 860 N N . MET A 1 107 ? -3.927 11.821 -7.117 1.00 84.19 107 MET A N 1
ATOM 861 C CA . MET A 1 107 ? -3.661 10.610 -6.349 1.00 84.19 107 MET A CA 1
ATOM 862 C C . MET A 1 107 ? -4.813 9.625 -6.573 1.00 84.19 107 MET A C 1
ATOM 864 O O . MET A 1 107 ? -5.993 9.976 -6.454 1.00 84.19 107 MET A O 1
ATOM 868 N N . GLN A 1 108 ? -4.483 8.395 -6.931 1.00 86.62 108 GLN A N 1
ATOM 869 C CA . GLN A 1 108 ? -5.418 7.279 -6.920 1.00 86.62 108 GLN A CA 1
ATOM 870 C C . GLN A 1 108 ? -5.237 6.555 -5.591 1.00 86.62 108 GLN A C 1
ATOM 872 O O . GLN A 1 108 ? -4.110 6.228 -5.228 1.00 86.62 108 GLN A O 1
ATOM 877 N N . THR A 1 109 ? -6.333 6.314 -4.881 1.00 91.06 109 THR A N 1
ATOM 878 C CA . THR A 1 109 ? -6.317 5.564 -3.624 1.00 91.06 109 THR A CA 1
ATOM 879 C C . THR A 1 109 ? -7.339 4.455 -3.727 1.00 91.06 109 THR A C 1
ATOM 881 O O . THR A 1 109 ? -8.506 4.744 -3.977 1.00 91.06 109 THR A O 1
ATOM 884 N N . GLU A 1 110 ? -6.923 3.213 -3.523 1.00 92.56 110 GLU A N 1
ATOM 885 C CA . GLU A 1 110 ? -7.797 2.045 -3.556 1.00 92.56 110 GLU A CA 1
ATOM 886 C C . GLU A 1 110 ? -7.899 1.419 -2.160 1.00 92.56 110 GLU A C 1
ATOM 888 O O . GLU A 1 110 ? -6.870 1.212 -1.504 1.00 92.56 110 GLU A O 1
ATOM 893 N N . PRO A 1 111 ? -9.109 1.076 -1.693 1.00 95.81 111 PRO A N 1
ATOM 894 C CA . PRO A 1 111 ? -9.283 0.335 -0.458 1.00 95.81 111 PRO A CA 1
ATOM 895 C C . PRO A 1 111 ? -8.972 -1.153 -0.691 1.00 95.81 111 PRO A C 1
ATOM 897 O O . PRO A 1 111 ? -9.613 -1.818 -1.504 1.00 95.81 111 PRO A O 1
ATOM 900 N N . VAL A 1 112 ? -7.987 -1.692 0.031 1.00 96.44 112 VAL A N 1
ATOM 901 C CA . VAL A 1 112 ? -7.478 -3.061 -0.179 1.00 96.44 112 VAL A CA 1
ATOM 902 C C . VAL A 1 112 ? -8.082 -4.036 0.826 1.00 96.44 112 VAL A C 1
ATOM 904 O O . VAL A 1 112 ? -8.621 -5.077 0.446 1.00 96.44 112 VAL A O 1
ATOM 907 N N . ALA A 1 113 ? -8.010 -3.708 2.116 1.00 98.12 113 ALA A N 1
ATOM 908 C CA . ALA A 1 113 ? -8.480 -4.587 3.181 1.00 98.12 113 ALA A CA 1
ATOM 909 C C . ALA A 1 113 ? -8.899 -3.801 4.423 1.00 98.12 113 ALA A C 1
ATOM 911 O O . ALA A 1 113 ? -8.349 -2.740 4.704 1.00 98.12 113 ALA A O 1
ATOM 912 N N . MET A 1 114 ? -9.825 -4.359 5.196 1.00 98.31 114 MET A N 1
ATOM 913 C CA . MET A 1 114 ? -10.095 -3.966 6.574 1.00 98.31 114 MET A CA 1
ATOM 914 C C . MET A 1 114 ? -10.120 -5.195 7.477 1.00 98.31 114 MET A C 1
ATOM 916 O O . MET A 1 114 ? -10.704 -6.227 7.131 1.00 98.31 114 MET A O 1
ATOM 920 N N . PHE A 1 115 ? -9.505 -5.042 8.645 1.00 98.31 115 PHE A N 1
ATOM 921 C CA . PHE A 1 115 ? -9.470 -6.011 9.727 1.00 98.31 115 PHE A CA 1
ATOM 922 C C . PHE A 1 115 ? -10.190 -5.419 10.939 1.00 98.31 115 PHE A C 1
ATOM 924 O O . PHE A 1 115 ? -9.805 -4.366 11.454 1.00 98.31 115 PHE A O 1
ATOM 931 N N . ALA A 1 116 ? -11.244 -6.102 11.385 1.00 96.81 116 ALA A N 1
ATOM 932 C CA . ALA A 1 116 ? -11.905 -5.798 12.645 1.00 96.81 116 ALA A CA 1
ATOM 933 C C . ALA A 1 116 ? -11.186 -6.557 13.762 1.00 96.81 116 ALA A C 1
ATOM 935 O O . ALA A 1 116 ? -11.123 -7.786 13.738 1.00 96.81 116 ALA A O 1
ATOM 936 N N . LEU A 1 117 ? -10.635 -5.813 14.713 1.00 94.94 117 LEU A N 1
ATOM 937 C CA . LEU A 1 117 ? -9.933 -6.335 15.880 1.00 94.94 117 LEU A CA 1
ATOM 938 C C . LEU A 1 117 ? -10.795 -6.050 17.115 1.00 94.94 117 LEU A C 1
ATOM 940 O O . LEU A 1 117 ? -11.793 -5.335 17.027 1.00 94.94 117 LEU A O 1
ATOM 944 N N . ASN A 1 118 ? -10.437 -6.612 18.270 1.00 92.00 118 ASN A N 1
ATOM 945 C CA . ASN A 1 118 ? -11.272 -6.523 19.476 1.00 92.00 118 ASN A CA 1
ATOM 946 C C . ASN A 1 118 ? -11.650 -5.070 19.828 1.00 92.00 118 ASN A C 1
ATOM 948 O O . ASN A 1 118 ? -12.833 -4.741 19.974 1.00 92.00 118 ASN A O 1
ATOM 952 N N . ASP A 1 119 ? -10.647 -4.190 19.903 1.00 94.06 119 ASP A N 1
ATOM 953 C CA . ASP A 1 119 ? -10.815 -2.787 20.300 1.00 94.06 119 ASP A CA 1
ATOM 954 C C . ASP A 1 119 ? -10.422 -1.765 19.233 1.00 94.06 119 ASP A C 1
ATOM 956 O O . ASP A 1 119 ? -10.528 -0.558 19.453 1.00 94.06 119 ASP A O 1
ATOM 960 N N . ASN A 1 120 ? -10.046 -2.239 18.048 1.00 97.38 120 ASN A N 1
ATOM 961 C CA . ASN A 1 120 ? -9.407 -1.427 17.024 1.00 97.38 120 ASN A CA 1
ATOM 962 C C . ASN A 1 120 ? -9.795 -1.871 15.613 1.00 97.38 120 ASN A C 1
ATOM 964 O O . ASN A 1 120 ? -10.354 -2.949 15.398 1.00 97.38 120 ASN A O 1
ATOM 968 N N . TYR A 1 121 ? -9.448 -1.036 14.641 1.00 98.25 121 TYR A N 1
ATOM 969 C CA . TYR A 1 121 ? -9.551 -1.359 13.224 1.00 98.25 121 TYR A CA 1
ATOM 970 C C . TYR A 1 121 ? -8.199 -1.156 12.556 1.00 98.25 121 TYR A C 1
ATOM 972 O O . TYR A 1 121 ? -7.483 -0.211 12.870 1.00 98.25 121 TYR A O 1
ATOM 980 N N . ALA A 1 122 ? -7.862 -2.015 11.604 1.00 98.31 122 ALA A N 1
ATOM 981 C CA . ALA A 1 122 ? -6.750 -1.783 10.692 1.00 98.31 122 ALA A CA 1
ATOM 982 C C . ALA A 1 122 ? -7.285 -1.772 9.264 1.00 98.31 122 ALA A C 1
ATOM 984 O O . ALA A 1 122 ? -8.093 -2.628 8.902 1.00 98.31 122 ALA A O 1
ATOM 985 N N . VAL A 1 123 ? -6.838 -0.824 8.448 1.00 98.38 123 VAL A N 1
ATOM 986 C CA . VAL A 1 123 ? -7.176 -0.778 7.021 1.00 98.38 123 VAL A CA 1
ATOM 987 C C . VAL A 1 123 ? -5.910 -0.705 6.188 1.00 98.38 123 VAL A C 1
ATOM 989 O O . VAL A 1 123 ? -4.954 -0.029 6.563 1.00 98.38 123 VAL A O 1
ATOM 992 N N . ILE A 1 124 ? -5.913 -1.387 5.048 1.00 98.00 124 ILE A N 1
ATOM 993 C CA . ILE A 1 124 ? -4.869 -1.292 4.033 1.00 98.00 124 ILE A CA 1
ATOM 994 C C . ILE A 1 124 ? -5.440 -0.528 2.851 1.00 98.00 124 ILE A C 1
ATOM 996 O O . ILE A 1 124 ? -6.505 -0.884 2.338 1.00 98.00 124 ILE A O 1
ATOM 1000 N N . TYR A 1 125 ? -4.710 0.479 2.390 1.00 96.25 125 TYR A N 1
ATOM 1001 C CA . TYR A 1 125 ? -4.983 1.153 1.129 1.00 96.25 125 TYR A CA 1
ATOM 1002 C C . TYR A 1 125 ? -3.744 1.154 0.238 1.00 96.25 125 TYR A C 1
ATOM 1004 O O . TYR A 1 125 ? -2.609 1.180 0.718 1.00 96.25 125 TYR A O 1
ATOM 1012 N N . ARG A 1 126 ? -3.985 1.127 -1.071 1.00 94.12 126 ARG A N 1
ATOM 1013 C CA . ARG A 1 126 ? -2.973 1.310 -2.110 1.00 94.12 126 ARG A CA 1
ATOM 1014 C C . ARG A 1 126 ? -3.073 2.742 -2.607 1.00 94.12 126 ARG A C 1
ATOM 1016 O O . ARG A 1 126 ? -4.161 3.163 -2.987 1.00 94.12 126 ARG A O 1
ATOM 1023 N N . SER A 1 127 ? -1.973 3.481 -2.628 1.00 91.94 127 SER A N 1
ATOM 1024 C CA . SER A 1 127 ? -1.890 4.772 -3.307 1.00 91.94 127 SER A CA 1
ATOM 1025 C C . SER A 1 127 ? -0.985 4.679 -4.532 1.00 91.94 127 SER A C 1
ATOM 1027 O O . SER A 1 127 ? 0.043 4.001 -4.517 1.00 91.94 127 SER A O 1
ATOM 1029 N N . SER A 1 128 ? -1.370 5.346 -5.615 1.00 89.56 128 SER A N 1
ATOM 1030 C CA . SER A 1 128 ? -0.554 5.492 -6.820 1.00 89.56 128 SER A CA 1
ATOM 1031 C C . SER A 1 128 ? -0.700 6.895 -7.396 1.00 89.56 128 SER A C 1
ATOM 1033 O O . SER A 1 128 ? -1.731 7.564 -7.269 1.00 89.56 128 SER A O 1
ATOM 1035 N N . ARG A 1 129 ? 0.375 7.363 -8.031 1.00 80.12 129 ARG A N 1
ATOM 1036 C CA . ARG A 1 129 ? 0.376 8.607 -8.799 1.00 80.12 129 ARG A CA 1
ATOM 1037 C C . ARG A 1 129 ? 0.340 8.230 -10.271 1.00 80.12 129 ARG A C 1
ATOM 1039 O O . ARG A 1 129 ? 1.114 7.379 -10.693 1.00 80.12 129 ARG A O 1
ATOM 1046 N N . SER A 1 130 ? -0.515 8.912 -11.028 1.00 69.94 130 SER A N 1
ATOM 1047 C CA . SER A 1 130 ? -0.932 8.609 -12.407 1.00 69.94 130 SER A CA 1
ATOM 1048 C C . SER A 1 130 ? -2.223 7.794 -12.492 1.00 69.94 130 SER A C 1
ATOM 1050 O O . SER A 1 130 ? -2.692 7.203 -11.526 1.00 69.94 130 SER A O 1
ATOM 1052 N N . PHE A 1 131 ? -2.830 7.801 -13.677 1.00 59.97 131 PHE A N 1
ATOM 1053 C CA . PHE A 1 131 ? -3.982 6.956 -13.977 1.00 59.97 131 PHE A CA 1
ATOM 1054 C C . PHE A 1 131 ? -3.588 5.482 -14.145 1.00 59.97 131 PHE A C 1
ATOM 1056 O O . PHE A 1 131 ? -4.458 4.654 -14.381 1.00 59.97 131 PHE A O 1
ATOM 1063 N N . HIS A 1 132 ? -2.299 5.145 -14.089 1.00 65.19 132 HIS A N 1
ATOM 1064 C CA . HIS A 1 132 ? -1.788 3.819 -14.399 1.00 65.19 132 HIS A CA 1
ATOM 1065 C C . HIS A 1 132 ? -1.206 3.196 -13.121 1.00 65.19 132 HIS A C 1
ATOM 1067 O O . HIS A 1 132 ? -0.368 3.793 -12.449 1.00 65.19 132 HIS A O 1
ATOM 1073 N N . PHE A 1 133 ? -1.652 1.992 -12.762 1.00 65.25 133 PHE A N 1
ATOM 1074 C CA . PHE A 1 133 ? -1.300 1.323 -11.499 1.00 65.25 133 PHE A CA 1
ATOM 1075 C C . PHE A 1 133 ? 0.072 0.638 -11.523 1.00 65.25 133 PHE A C 1
ATOM 1077 O O . PHE A 1 133 ? 0.274 -0.351 -10.830 1.00 65.25 133 PHE A O 1
ATOM 1084 N N . GLY A 1 134 ? 1.023 1.157 -12.300 1.00 76.81 134 GLY A N 1
ATOM 1085 C CA . GLY A 1 134 ? 2.365 0.584 -12.372 1.00 76.81 134 GLY A CA 1
ATOM 1086 C C . GLY A 1 134 ? 3.099 0.694 -11.044 1.00 76.81 134 GLY A C 1
ATOM 1087 O O . GLY A 1 134 ? 3.473 -0.305 -10.442 1.00 76.81 134 GLY A O 1
ATOM 1088 N N . TYR A 1 135 ? 3.243 1.923 -10.551 1.00 90.75 135 TYR A N 1
ATOM 1089 C CA . TYR A 1 135 ? 3.916 2.197 -9.286 1.00 90.75 135 TYR A CA 1
ATOM 1090 C C . TYR A 1 135 ? 2.907 2.483 -8.189 1.00 90.75 135 TYR A C 1
ATOM 1092 O O . TYR A 1 135 ? 1.937 3.218 -8.391 1.00 90.75 135 TYR A O 1
ATOM 1100 N N . SER A 1 136 ? 3.128 1.903 -7.015 1.00 93.12 136 SER A N 1
ATOM 1101 C CA . SER A 1 136 ? 2.192 2.059 -5.908 1.00 93.12 136 SER A CA 1
ATOM 1102 C C . SER A 1 136 ? 2.823 1.843 -4.545 1.00 93.12 136 SER A C 1
ATOM 1104 O O . SER A 1 136 ? 3.870 1.216 -4.410 1.00 93.12 136 SER A O 1
ATOM 1106 N N . THR A 1 137 ? 2.161 2.363 -3.522 1.00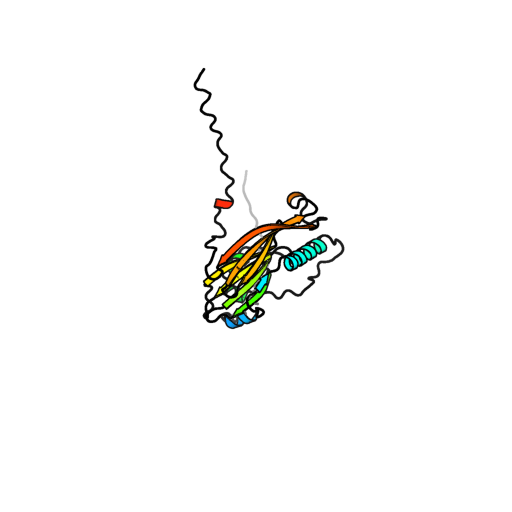 94.75 137 THR A N 1
ATOM 1107 C CA . THR A 1 137 ? 2.535 2.201 -2.122 1.00 94.75 137 THR A CA 1
ATOM 1108 C C . THR A 1 137 ? 1.344 1.640 -1.366 1.00 94.75 137 THR A C 1
ATOM 1110 O O . THR A 1 137 ? 0.229 2.139 -1.494 1.00 94.75 137 THR A O 1
ATOM 1113 N N . TYR A 1 138 ? 1.573 0.603 -0.570 1.00 96.19 138 TYR A N 1
ATOM 1114 C CA . TYR A 1 138 ? 0.574 -0.003 0.296 1.00 96.19 138 TYR A CA 1
ATOM 1115 C C . TYR A 1 138 ? 0.842 0.455 1.718 1.00 96.19 138 TYR A C 1
ATOM 1117 O O . TYR A 1 138 ? 1.928 0.241 2.264 1.00 96.19 138 TYR A O 1
ATOM 1125 N N . LYS A 1 139 ? -0.156 1.091 2.320 1.00 96.88 139 LYS A N 1
ATOM 1126 C CA . LYS A 1 139 ? -0.074 1.595 3.686 1.00 96.88 139 LYS A CA 1
ATOM 1127 C C . LYS A 1 139 ? -1.133 0.927 4.542 1.00 96.88 139 LYS A C 1
ATOM 1129 O O . LYS A 1 139 ? -2.268 0.757 4.099 1.00 96.88 139 LYS A O 1
ATOM 1134 N N . LEU A 1 140 ? -0.758 0.576 5.766 1.00 97.62 140 LEU A N 1
ATOM 1135 C CA . LEU A 1 140 ? -1.671 0.121 6.802 1.00 97.62 140 LEU A CA 1
ATOM 1136 C C . LEU A 1 140 ? -1.850 1.235 7.825 1.00 97.62 140 LEU A C 1
ATOM 1138 O O . LEU A 1 140 ? -0.878 1.678 8.434 1.00 97.62 140 LEU A O 1
ATOM 1142 N N . ALA A 1 141 ? -3.091 1.674 7.999 1.00 97.25 141 ALA A N 1
ATOM 1143 C CA . ALA A 1 141 ? -3.482 2.618 9.034 1.00 97.25 141 ALA A CA 1
ATOM 1144 C C . ALA A 1 141 ? -4.232 1.873 10.146 1.00 97.25 141 ALA A C 1
ATOM 1146 O O . ALA A 1 141 ? -5.167 1.115 9.870 1.00 97.25 141 ALA A O 1
ATOM 1147 N N . TYR A 1 142 ? -3.801 2.077 11.389 1.00 97.56 142 TYR A N 1
ATOM 1148 C CA . TYR A 1 142 ? -4.395 1.487 12.588 1.00 97.56 142 TYR A CA 1
ATOM 1149 C C . TYR A 1 142 ? -5.214 2.538 13.330 1.00 97.56 142 TYR A C 1
ATOM 1151 O O . TYR A 1 142 ? -4.768 3.673 13.485 1.00 97.56 142 TYR A O 1
ATOM 1159 N N . PHE A 1 143 ? -6.400 2.164 13.794 1.00 97.75 143 PHE A N 1
ATOM 1160 C CA . PHE A 1 143 ? -7.387 3.070 14.368 1.00 97.75 143 PHE A CA 1
ATOM 1161 C C . PHE A 1 143 ? -7.948 2.548 15.678 1.00 97.75 143 PHE A C 1
ATOM 1163 O O . PHE A 1 143 ? -8.090 1.338 15.875 1.00 97.75 143 PHE A O 1
ATOM 1170 N N . ASP A 1 144 ? -8.357 3.468 16.542 1.00 97.00 144 ASP A N 1
ATOM 1171 C CA . ASP A 1 144 ? -9.258 3.159 17.647 1.00 97.00 144 ASP A CA 1
ATOM 1172 C C . ASP A 1 144 ? -10.730 3.034 17.178 1.00 97.00 144 ASP A C 1
ATOM 1174 O O . ASP A 1 144 ? -11.071 3.205 16.003 1.00 97.00 144 ASP A O 1
ATOM 1178 N N . LYS A 1 145 ? -11.646 2.734 18.107 1.00 96.00 145 LYS A N 1
ATOM 1179 C CA . LYS A 1 145 ? -13.097 2.660 17.832 1.00 96.00 145 LYS A CA 1
ATOM 1180 C C . LYS A 1 145 ? -13.748 4.012 17.504 1.00 96.00 145 LYS A C 1
ATOM 1182 O O . LYS A 1 145 ? -14.878 4.018 17.012 1.00 96.00 145 LYS A O 1
ATOM 1187 N N . LYS A 1 146 ? -13.085 5.133 17.800 1.00 95.06 146 LYS A N 1
ATOM 1188 C CA . LYS A 1 146 ? -13.577 6.495 17.546 1.00 95.06 146 LYS A CA 1
ATOM 1189 C C . LYS A 1 146 ? -13.147 7.016 16.170 1.00 95.06 146 LYS A C 1
ATOM 1191 O O . LYS A 1 146 ? -13.686 8.026 15.724 1.00 95.06 146 LYS A O 1
ATOM 1196 N N . GLY A 1 147 ? -12.238 6.317 15.492 1.00 94.94 147 GLY A N 1
ATOM 1197 C CA . GLY A 1 147 ? -11.686 6.712 14.199 1.00 94.94 147 GLY A CA 1
ATOM 1198 C C . GLY A 1 147 ? -10.441 7.587 14.302 1.00 94.94 147 GLY A C 1
ATOM 1199 O O . GLY A 1 147 ? -10.058 8.212 13.314 1.00 94.94 147 GLY A O 1
ATOM 1200 N N . GLU A 1 148 ? -9.806 7.637 15.472 1.00 95.12 148 GLU A N 1
ATOM 1201 C CA . GLU A 1 148 ? -8.494 8.250 15.643 1.00 95.12 148 GLU A CA 1
ATOM 1202 C C . GLU A 1 148 ? -7.420 7.313 15.081 1.00 95.12 148 GLU A C 1
ATOM 1204 O O . GLU A 1 148 ? -7.348 6.139 15.452 1.00 95.12 148 GLU A O 1
ATOM 1209 N N . GLN A 1 149 ? -6.601 7.823 14.158 1.00 95.56 149 GLN A N 1
ATOM 1210 C CA . GLN A 1 149 ? -5.490 7.068 13.583 1.00 95.56 149 GLN A CA 1
ATOM 1211 C C . GLN A 1 149 ? -4.342 6.996 14.599 1.00 95.56 149 GLN A C 1
ATOM 1213 O O . GLN A 1 149 ? -3.711 8.007 14.897 1.00 95.56 149 GLN A O 1
ATOM 1218 N N . LEU A 1 150 ? -4.049 5.794 15.086 1.00 95.12 150 LEU A N 1
ATOM 1219 C CA . LEU A 1 150 ? -3.012 5.516 16.081 1.00 95.12 150 LEU A CA 1
ATOM 1220 C C . LEU A 1 150 ? -1.636 5.268 15.445 1.00 95.12 150 LEU A C 1
ATOM 1222 O O . LEU A 1 150 ? -0.614 5.642 16.015 1.00 95.12 150 LEU A O 1
ATOM 1226 N N . SER A 1 151 ? -1.594 4.656 14.258 1.00 95.44 151 SER A N 1
ATOM 1227 C CA . SER A 1 151 ? -0.350 4.427 13.512 1.00 95.44 151 SER A CA 1
ATOM 1228 C C . SER A 1 151 ? -0.586 4.396 12.002 1.00 95.44 151 SER A C 1
ATOM 1230 O O . SER A 1 151 ? -1.707 4.192 11.525 1.00 95.44 151 SER A O 1
ATOM 1232 N N . LEU A 1 152 ? 0.489 4.617 11.244 1.00 95.31 152 LEU A N 1
ATOM 1233 C CA . LEU A 1 152 ? 0.522 4.481 9.794 1.00 95.31 152 LEU A CA 1
ATOM 1234 C C . LEU A 1 152 ? 1.859 3.861 9.399 1.00 95.31 152 LEU A C 1
ATOM 1236 O O . LEU A 1 152 ? 2.909 4.414 9.707 1.00 95.31 152 LEU A O 1
ATOM 1240 N N . ASN A 1 153 ? 1.817 2.727 8.711 1.00 95.69 153 ASN A N 1
ATOM 1241 C CA . ASN A 1 153 ? 3.010 1.983 8.329 1.00 95.69 153 ASN A CA 1
ATOM 1242 C C . ASN A 1 153 ? 2.982 1.653 6.833 1.00 95.69 153 ASN A C 1
ATOM 1244 O O . ASN A 1 153 ? 1.953 1.228 6.303 1.00 95.69 153 ASN A O 1
ATOM 1248 N N . THR A 1 154 ? 4.116 1.818 6.150 1.00 95.94 154 THR A N 1
ATOM 1249 C CA . THR A 1 154 ? 4.282 1.335 4.773 1.00 95.94 154 THR A CA 1
ATOM 1250 C C . THR A 1 154 ? 4.567 -0.163 4.811 1.00 95.94 154 THR A C 1
ATOM 1252 O O . THR A 1 154 ? 5.565 -0.595 5.379 1.00 95.94 154 THR A O 1
ATOM 1255 N N . ILE A 1 155 ? 3.676 -0.952 4.215 1.00 97.00 155 ILE A N 1
ATOM 1256 C CA . ILE A 1 155 ? 3.719 -2.422 4.250 1.00 97.00 155 ILE A CA 1
ATOM 1257 C C . ILE A 1 155 ? 3.904 -3.046 2.868 1.00 97.00 155 ILE A C 1
ATOM 1259 O O . ILE A 1 155 ? 3.972 -4.258 2.742 1.00 97.00 155 ILE A O 1
ATOM 1263 N N . GLY A 1 156 ? 3.964 -2.242 1.815 1.00 97.12 156 GLY A N 1
ATOM 1264 C CA . GLY A 1 156 ? 4.291 -2.739 0.489 1.00 97.12 156 GLY A CA 1
ATOM 1265 C C . GLY A 1 156 ? 4.573 -1.604 -0.473 1.00 97.12 156 GLY A C 1
ATOM 1266 O O . GLY A 1 156 ? 4.142 -0.467 -0.263 1.00 97.12 156 GLY A O 1
ATOM 1267 N N . MET A 1 157 ? 5.316 -1.899 -1.527 1.00 96.56 157 MET A N 1
ATOM 1268 C CA . MET A 1 157 ? 5.697 -0.910 -2.526 1.00 96.56 157 MET A CA 1
ATOM 1269 C C . MET A 1 157 ? 5.969 -1.593 -3.859 1.00 96.56 157 MET A C 1
ATOM 1271 O O . MET A 1 157 ? 6.600 -2.640 -3.899 1.00 96.56 157 MET A O 1
ATOM 1275 N N . VAL A 1 158 ? 5.537 -0.965 -4.944 1.00 95.94 158 VAL A N 1
ATOM 1276 C CA . VAL A 1 158 ? 5.966 -1.274 -6.307 1.00 95.94 158 VAL A CA 1
ATOM 1277 C C . VAL A 1 158 ? 6.654 -0.023 -6.829 1.00 95.94 158 VAL A C 1
ATOM 1279 O O . VAL A 1 158 ? 5.994 0.981 -7.107 1.00 95.94 158 VAL A O 1
ATOM 1282 N N . GLY A 1 159 ? 7.983 -0.060 -6.861 1.00 94.06 159 GLY A N 1
ATOM 128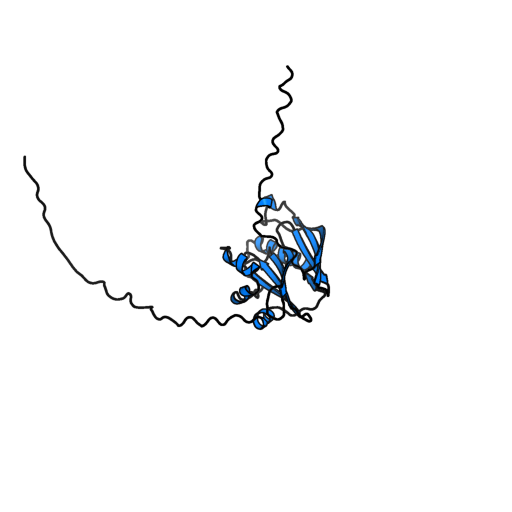3 C CA . GLY A 1 159 ? 8.833 1.011 -7.361 1.00 94.06 159 GLY A CA 1
ATOM 1284 C C . GLY A 1 159 ? 9.401 0.693 -8.740 1.00 94.06 159 GLY A C 1
ATOM 1285 O O . GLY A 1 159 ? 9.010 -0.267 -9.398 1.00 94.06 159 GLY A O 1
ATOM 1286 N N . THR A 1 160 ? 10.352 1.513 -9.172 1.00 93.00 160 THR A N 1
ATOM 1287 C CA . THR A 1 160 ? 11.071 1.329 -10.439 1.00 93.00 160 THR A CA 1
ATOM 1288 C C . THR A 1 160 ? 12.140 0.244 -10.353 1.00 93.00 160 THR A C 1
ATOM 1290 O O . THR A 1 160 ? 12.386 -0.466 -11.320 1.00 93.00 160 THR A O 1
ATOM 1293 N N . GLU A 1 161 ? 12.778 0.103 -9.192 1.00 94.62 161 GLU A N 1
ATOM 1294 C CA . GLU A 1 161 ? 13.919 -0.802 -8.992 1.00 94.62 161 GLU A CA 1
ATOM 1295 C C . GLU A 1 161 ? 13.604 -1.961 -8.045 1.00 94.62 161 GLU A C 1
ATOM 1297 O O . GLU A 1 161 ? 14.355 -2.935 -7.996 1.00 94.62 161 GLU A O 1
ATOM 1302 N N . SER A 1 162 ? 12.509 -1.875 -7.285 1.00 96.81 162 SER A N 1
ATOM 1303 C CA . SER A 1 162 ? 12.171 -2.875 -6.278 1.00 96.81 162 SER A CA 1
ATOM 1304 C C . SER A 1 162 ? 10.672 -3.058 -6.049 1.00 96.81 162 SER A C 1
ATOM 1306 O O . SER A 1 162 ? 9.862 -2.154 -6.272 1.00 96.81 162 SER A O 1
ATOM 1308 N N . ILE A 1 163 ? 10.324 -4.250 -5.563 1.00 97.50 163 ILE A N 1
ATOM 1309 C CA . ILE A 1 163 ? 9.017 -4.608 -5.013 1.00 97.50 163 ILE A CA 1
ATOM 1310 C C . ILE A 1 163 ? 9.207 -4.970 -3.542 1.00 97.50 163 ILE A C 1
ATOM 1312 O O . ILE A 1 163 ? 10.101 -5.738 -3.199 1.00 97.50 163 ILE A O 1
ATOM 1316 N N . MET A 1 164 ? 8.354 -4.438 -2.673 1.00 98.31 164 MET A N 1
ATOM 1317 C CA . MET A 1 164 ? 8.278 -4.806 -1.264 1.00 98.31 164 MET A CA 1
ATOM 1318 C C . MET A 1 164 ? 6.939 -5.495 -0.998 1.00 98.31 164 MET A C 1
ATOM 1320 O O . MET A 1 164 ? 5.889 -4.864 -1.139 1.00 98.31 164 MET A O 1
ATOM 1324 N N . SER A 1 165 ? 6.992 -6.770 -0.619 1.00 98.31 165 SER A N 1
ATOM 1325 C CA . SER A 1 165 ? 5.845 -7.600 -0.240 1.00 98.31 165 SER A CA 1
ATOM 1326 C C . SER A 1 165 ? 5.738 -7.728 1.281 1.00 98.31 165 SER A C 1
ATOM 1328 O O . SER A 1 165 ? 6.682 -7.401 2.007 1.00 98.31 165 SER A O 1
ATOM 1330 N N . ALA A 1 166 ? 4.585 -8.183 1.781 1.00 98.38 166 ALA A N 1
ATOM 1331 C CA . ALA A 1 166 ? 4.378 -8.364 3.216 1.00 98.38 166 ALA A CA 1
ATOM 1332 C C . ALA A 1 166 ? 3.553 -9.596 3.572 1.00 98.38 166 ALA A C 1
ATOM 1334 O O . ALA A 1 166 ? 2.571 -9.936 2.909 1.00 98.38 166 ALA A O 1
ATOM 1335 N N . VAL A 1 167 ? 3.900 -10.202 4.705 1.00 98.56 167 VAL A N 1
ATOM 1336 C CA . VAL A 1 167 ? 3.070 -11.174 5.420 1.00 98.56 167 VAL A CA 1
ATOM 1337 C C . VAL A 1 167 ? 2.750 -10.602 6.795 1.00 98.56 167 VAL A C 1
ATOM 1339 O O . VAL A 1 167 ? 3.651 -10.312 7.574 1.00 98.56 167 VAL A O 1
ATOM 1342 N N . ILE A 1 168 ? 1.464 -10.434 7.090 1.00 98.56 168 ILE A N 1
ATOM 1343 C CA . ILE A 1 168 ? 0.946 -9.834 8.320 1.00 98.56 168 ILE A CA 1
ATOM 1344 C C . ILE A 1 168 ? 0.343 -10.934 9.190 1.00 98.56 168 ILE A C 1
ATOM 1346 O O . ILE A 1 168 ? -0.570 -11.646 8.764 1.00 98.56 168 ILE A O 1
ATOM 1350 N N . SER A 1 169 ? 0.840 -11.064 10.415 1.00 98.50 169 SER A N 1
ATOM 1351 C CA . SER A 1 169 ? 0.372 -12.031 11.404 1.00 98.50 169 SER A CA 1
ATOM 1352 C C . SER A 1 169 ? -0.967 -11.623 12.037 1.00 98.50 169 SER A C 1
ATOM 1354 O O . SER A 1 169 ? -1.499 -10.539 11.796 1.00 98.50 169 SER A O 1
ATOM 1356 N N . LYS A 1 170 ? -1.525 -12.500 12.882 1.00 97.62 170 LYS A N 1
ATOM 1357 C CA . LYS A 1 170 ? -2.739 -12.207 13.667 1.00 97.62 170 LYS A CA 1
ATOM 1358 C C . LYS A 1 170 ? -2.547 -11.070 14.670 1.00 97.62 170 LYS A C 1
ATOM 1360 O O . LYS A 1 170 ? -3.498 -10.346 14.938 1.00 97.62 170 LYS A O 1
ATOM 1365 N N . ASP A 1 171 ? -1.322 -10.895 15.152 1.00 96.94 171 ASP A N 1
ATOM 1366 C CA . ASP A 1 171 ? -0.951 -9.897 16.158 1.00 96.94 171 ASP A CA 1
ATOM 1367 C C . ASP A 1 171 ? -0.418 -8.608 15.516 1.00 96.94 171 ASP A C 1
ATOM 1369 O O . ASP A 1 171 ? 0.310 -7.844 16.149 1.00 96.94 171 ASP A O 1
ATOM 1373 N N . LEU A 1 172 ? -0.733 -8.390 14.231 1.00 97.38 172 LEU A N 1
ATOM 1374 C CA . LEU A 1 172 ? -0.279 -7.238 13.453 1.00 97.38 172 LEU A CA 1
ATOM 1375 C C . LEU A 1 172 ? 1.251 -7.064 13.436 1.00 97.38 172 LEU A C 1
ATOM 1377 O O . LEU A 1 172 ? 1.763 -5.951 13.347 1.00 97.38 172 LEU A O 1
ATOM 1381 N N . GLN A 1 173 ? 1.986 -8.175 13.457 1.00 97.94 173 GLN A N 1
ATOM 1382 C CA . GLN A 1 173 ? 3.412 -8.183 13.141 1.00 97.94 173 GLN A CA 1
ATOM 1383 C C . GLN A 1 173 ? 3.577 -8.472 11.652 1.00 97.94 173 GLN A C 1
ATOM 1385 O O . GLN A 1 173 ? 3.004 -9.437 11.146 1.00 97.94 173 GLN A O 1
ATOM 1390 N N . ALA A 1 174 ? 4.344 -7.649 10.946 1.00 97.94 174 ALA A N 1
ATOM 1391 C CA . ALA A 1 174 ? 4.634 -7.838 9.533 1.00 97.94 174 ALA A CA 1
ATOM 1392 C C . ALA A 1 174 ? 6.063 -8.341 9.319 1.00 97.94 174 ALA A C 1
ATOM 1394 O O . ALA A 1 174 ? 7.006 -7.841 9.929 1.00 97.94 174 ALA A O 1
ATOM 1395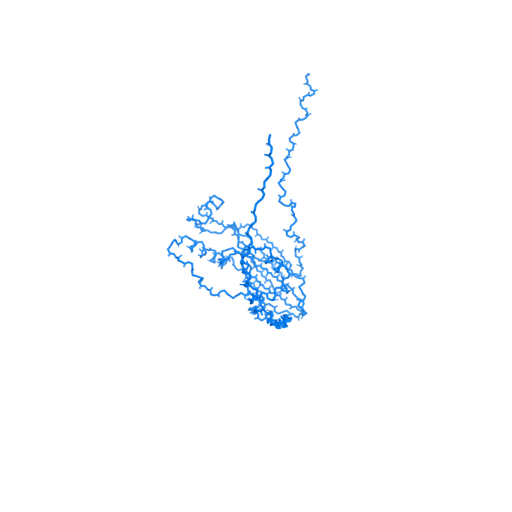 N N . GLU A 1 175 ? 6.223 -9.304 8.417 1.00 98.38 175 GLU A N 1
ATOM 1396 C CA . GLU A 1 175 ? 7.486 -9.580 7.737 1.00 98.38 175 GLU A CA 1
ATOM 1397 C C . GLU A 1 175 ? 7.418 -8.930 6.353 1.00 98.38 175 GLU A C 1
ATOM 1399 O O . GLU A 1 175 ? 6.574 -9.297 5.534 1.00 98.38 175 GLU A O 1
ATOM 1404 N N . LEU A 1 176 ? 8.279 -7.944 6.114 1.00 98.38 176 LEU A N 1
ATOM 1405 C CA . LEU A 1 176 ? 8.425 -7.256 4.837 1.00 98.38 176 LEU A CA 1
ATOM 1406 C C . LEU A 1 176 ? 9.576 -7.895 4.070 1.00 98.38 176 LEU A C 1
ATOM 1408 O O . LEU A 1 176 ? 10.657 -8.036 4.634 1.00 98.38 176 LEU A O 1
ATOM 1412 N N . LYS A 1 177 ? 9.370 -8.236 2.799 1.00 98.62 177 LYS A N 1
ATOM 1413 C CA . LYS A 1 177 ? 10.424 -8.759 1.919 1.00 98.62 177 LYS A CA 1
ATOM 1414 C C . LYS A 1 177 ? 10.622 -7.821 0.748 1.00 98.62 177 LYS A C 1
ATOM 1416 O O . LYS A 1 177 ? 9.665 -7.507 0.045 1.00 98.62 177 LYS A O 1
ATOM 1421 N N . THR A 1 178 ? 11.861 -7.407 0.525 1.00 98.44 178 THR A N 1
ATOM 1422 C CA . THR A 1 178 ? 12.225 -6.534 -0.589 1.00 98.44 178 THR A CA 1
ATOM 1423 C C . THR A 1 178 ? 12.919 -7.347 -1.672 1.00 98.44 178 THR A C 1
ATOM 1425 O O . THR A 1 178 ? 13.836 -8.126 -1.406 1.00 98.44 178 THR A O 1
ATOM 1428 N N . TRP A 1 179 ? 12.497 -7.126 -2.908 1.00 98.50 179 TRP A N 1
ATOM 1429 C CA . TRP A 1 179 ? 12.998 -7.761 -4.114 1.00 98.50 179 TRP A CA 1
ATOM 1430 C C . TRP A 1 179 ? 13.459 -6.685 -5.084 1.00 98.50 179 TRP A C 1
ATOM 1432 O O . TRP A 1 179 ? 12.753 -5.704 -5.295 1.00 98.50 179 TRP A O 1
ATOM 1442 N N . LYS A 1 180 ? 14.621 -6.869 -5.698 1.00 98.25 180 LYS A N 1
ATOM 1443 C CA . LYS A 1 180 ? 15.059 -6.092 -6.852 1.00 98.25 180 LYS A CA 1
ATOM 1444 C C . LYS A 1 180 ? 14.282 -6.543 -8.084 1.00 98.25 180 LYS A C 1
ATOM 1446 O O . LYS A 1 180 ? 14.098 -7.741 -8.285 1.00 98.25 180 LYS A O 1
ATOM 1451 N N . ILE A 1 181 ? 13.864 -5.588 -8.907 1.00 97.69 181 ILE A N 1
ATOM 1452 C CA . ILE A 1 181 ? 13.286 -5.851 -10.224 1.00 97.69 181 ILE A CA 1
ATOM 1453 C C . ILE A 1 181 ? 14.426 -6.066 -11.218 1.00 97.69 181 ILE A C 1
ATOM 1455 O O . ILE A 1 181 ? 15.258 -5.179 -11.422 1.00 97.69 181 ILE A O 1
ATOM 1459 N N . ASP A 1 182 ? 14.449 -7.236 -11.852 1.00 98.06 182 ASP A N 1
ATOM 1460 C CA . ASP A 1 182 ? 15.454 -7.563 -12.857 1.00 98.06 182 ASP A CA 1
ATOM 1461 C C . ASP A 1 182 ? 14.941 -7.157 -14.239 1.00 98.06 182 ASP A C 1
ATOM 1463 O O . ASP A 1 182 ? 14.145 -7.861 -14.865 1.00 98.06 182 ASP A O 1
ATOM 1467 N N . TRP A 1 183 ? 15.377 -5.993 -14.711 1.00 97.81 183 TRP A N 1
ATOM 1468 C CA . TRP A 1 183 ? 15.047 -5.476 -16.037 1.00 97.81 183 TRP A CA 1
ATOM 1469 C C . TRP A 1 183 ? 15.943 -6.081 -17.126 1.00 97.81 183 TRP A C 1
ATOM 1471 O O . TRP A 1 183 ? 17.112 -6.368 -16.889 1.00 97.81 183 TRP A O 1
ATOM 1481 N N . ASP A 1 184 ? 15.401 -6.245 -18.333 1.00 98.19 184 ASP A N 1
ATOM 1482 C CA . ASP A 1 184 ? 16.146 -6.716 -19.514 1.00 98.19 184 ASP A CA 1
ATOM 1483 C C . ASP A 1 184 ? 17.194 -5.696 -19.982 1.00 98.19 184 ASP A C 1
ATOM 1485 O O . ASP A 1 184 ? 18.262 -6.066 -20.464 1.00 98.19 184 ASP A O 1
ATOM 1489 N N . LYS A 1 185 ? 16.892 -4.406 -19.808 1.00 97.19 185 LYS A N 1
ATOM 1490 C CA . LYS A 1 185 ? 17.800 -3.277 -20.032 1.00 97.19 185 LYS A CA 1
ATOM 1491 C C . LYS A 1 185 ? 17.889 -2.436 -18.766 1.00 97.19 185 LYS A C 1
ATOM 1493 O O . LYS A 1 185 ? 16.918 -2.371 -18.011 1.00 97.19 185 LYS A O 1
ATOM 1498 N N . ASP A 1 186 ? 19.007 -1.739 -18.572 1.00 94.75 186 ASP A N 1
ATOM 1499 C CA . ASP A 1 186 ? 19.164 -0.813 -17.447 1.00 94.75 186 ASP A CA 1
ATOM 1500 C C . ASP A 1 186 ? 18.008 0.201 -17.413 1.00 94.75 186 ASP A C 1
ATOM 1502 O O . ASP A 1 186 ? 17.759 0.912 -18.392 1.00 94.75 186 ASP A O 1
ATOM 1506 N N . TYR A 1 187 ? 17.270 0.227 -16.299 1.00 92.06 187 TYR A N 1
ATOM 1507 C CA . TYR A 1 187 ? 16.072 1.054 -16.164 1.00 92.06 187 TYR A CA 1
ATOM 1508 C C . TYR A 1 187 ? 16.403 2.550 -16.117 1.00 92.06 187 TYR A C 1
ATOM 1510 O O . TYR A 1 187 ? 15.628 3.355 -16.633 1.00 92.06 187 TYR A O 1
ATOM 1518 N N . LEU A 1 188 ? 17.530 2.943 -15.519 1.00 90.75 188 LEU A N 1
ATOM 1519 C CA . LEU A 1 188 ? 17.909 4.352 -15.404 1.00 90.75 188 LEU A CA 1
ATOM 1520 C C . LEU A 1 188 ? 18.275 4.937 -16.772 1.00 90.75 188 LEU A C 1
ATOM 1522 O O . LEU A 1 188 ? 17.996 6.107 -17.029 1.00 90.75 188 LEU A O 1
ATOM 1526 N N . GLU A 1 189 ? 18.841 4.117 -17.657 1.00 93.81 189 GLU A N 1
ATOM 1527 C CA . GLU A 1 189 ? 19.196 4.511 -19.022 1.00 93.81 189 GLU A CA 1
ATOM 1528 C C . GLU A 1 189 ? 18.030 4.391 -20.016 1.00 93.81 189 GLU A C 1
ATOM 1530 O O . GLU A 1 189 ? 17.881 5.243 -20.891 1.00 93.81 189 GLU A O 1
ATOM 1535 N N . ASN A 1 190 ? 17.202 3.345 -19.903 1.00 93.19 190 ASN A N 1
ATOM 1536 C CA . ASN A 1 190 ? 16.216 2.986 -20.936 1.00 93.19 190 ASN A CA 1
ATOM 1537 C C . ASN A 1 190 ? 14.758 3.238 -20.521 1.00 93.19 190 ASN A C 1
ATOM 1539 O O . ASN A 1 190 ? 13.867 3.257 -21.369 1.00 93.19 190 ASN A O 1
ATOM 1543 N N . GLY A 1 191 ? 14.485 3.417 -19.228 1.00 92.38 191 GLY A N 1
ATOM 1544 C CA . GLY A 1 191 ? 13.127 3.520 -18.706 1.00 92.38 191 GLY A CA 1
ATOM 1545 C C . GLY A 1 191 ? 12.269 2.301 -19.061 1.00 92.38 191 GLY A C 1
ATOM 1546 O O . GLY A 1 191 ? 12.716 1.155 -18.978 1.00 92.38 191 GLY A O 1
ATOM 1547 N N . LEU A 1 192 ? 11.012 2.563 -19.434 1.00 92.00 192 LEU A N 1
ATOM 1548 C CA . LEU A 1 192 ? 10.008 1.538 -19.741 1.00 92.00 192 LEU A CA 1
ATOM 1549 C C . LEU A 1 192 ? 9.931 1.163 -21.228 1.00 92.00 192 LEU A C 1
ATOM 1551 O O . LEU A 1 192 ? 9.547 0.035 -21.535 1.00 92.00 192 LEU A O 1
ATOM 1555 N N . ASP A 1 193 ? 10.290 2.084 -22.126 1.00 89.75 193 ASP A N 1
ATOM 1556 C CA . ASP A 1 193 ? 10.072 1.946 -23.570 1.00 89.75 193 ASP A CA 1
ATOM 1557 C C . ASP A 1 193 ? 10.927 0.821 -24.169 1.00 89.75 193 ASP A C 1
ATOM 1559 O O . ASP A 1 193 ? 12.160 0.827 -24.118 1.00 89.75 193 ASP A O 1
ATOM 1563 N N . GLY A 1 194 ? 10.258 -0.205 -24.691 1.00 91.69 194 GLY A N 1
ATOM 1564 C CA . GLY A 1 194 ? 10.896 -1.414 -25.199 1.00 91.69 194 GLY A CA 1
ATOM 1565 C C . GLY A 1 194 ? 11.732 -2.156 -24.149 1.00 91.69 194 GLY A C 1
ATOM 1566 O O . GLY A 1 194 ? 12.631 -2.917 -24.525 1.00 91.69 194 GLY A O 1
ATOM 1567 N N . ASN A 1 195 ? 11.486 -1.912 -22.858 1.00 95.75 195 ASN A N 1
ATOM 1568 C CA . ASN A 1 195 ? 12.074 -2.642 -21.740 1.00 95.75 195 ASN A CA 1
ATOM 1569 C C . ASN A 1 195 ? 11.075 -3.680 -21.205 1.00 95.75 195 ASN A C 1
ATOM 1571 O O . ASN A 1 195 ? 9.870 -3.599 -21.444 1.00 95.75 195 ASN A O 1
ATOM 1575 N N . LYS A 1 196 ? 11.561 -4.687 -20.486 1.00 96.50 196 LYS A N 1
ATOM 1576 C CA . LYS A 1 196 ? 10.723 -5.735 -19.894 1.00 96.50 196 LYS A CA 1
ATOM 1577 C C . LYS A 1 196 ? 11.332 -6.230 -18.594 1.00 96.50 196 LYS A C 1
ATOM 1579 O O . LYS A 1 196 ? 12.541 -6.154 -18.391 1.00 96.50 196 LYS A O 1
ATOM 1584 N N . ILE A 1 197 ? 10.481 -6.775 -17.739 1.00 97.19 197 ILE A N 1
ATOM 1585 C CA . ILE A 1 197 ? 10.902 -7.403 -16.491 1.00 97.19 197 ILE A CA 1
ATOM 1586 C C . ILE A 1 197 ? 11.196 -8.875 -16.771 1.00 97.19 197 ILE A C 1
ATOM 1588 O O . ILE A 1 197 ? 10.373 -9.577 -17.358 1.00 97.19 197 ILE A O 1
ATOM 1592 N N . THR A 1 198 ? 12.370 -9.330 -16.353 1.00 97.81 198 THR A N 1
ATOM 1593 C CA . THR A 1 198 ? 12.874 -10.699 -16.537 1.00 97.81 198 THR A CA 1
ATOM 1594 C C . THR A 1 198 ? 12.738 -11.552 -15.279 1.00 97.81 198 THR A C 1
ATOM 1596 O O . THR A 1 198 ? 12.658 -12.774 -15.381 1.00 97.81 198 THR A O 1
ATOM 1599 N N . GLY A 1 199 ? 12.647 -10.926 -14.103 1.00 97.56 199 GLY A N 1
ATOM 1600 C CA . GLY A 1 199 ? 12.515 -11.632 -12.837 1.00 97.56 199 GLY A CA 1
ATOM 1601 C C . GLY A 1 199 ? 12.556 -10.712 -11.622 1.00 97.56 199 GLY A C 1
ATOM 1602 O O . GLY A 1 199 ? 12.443 -9.488 -11.737 1.00 97.56 199 GLY A O 1
ATOM 1603 N N . LEU A 1 200 ? 12.699 -11.345 -10.460 1.00 98.19 200 LEU A N 1
ATOM 1604 C CA . LEU A 1 200 ? 12.920 -10.702 -9.173 1.00 98.19 200 LEU A CA 1
ATOM 1605 C C . LEU A 1 200 ? 14.107 -11.361 -8.470 1.00 98.19 200 LEU A C 1
ATOM 1607 O O . LEU A 1 200 ? 14.180 -12.589 -8.391 1.00 98.19 200 LEU A O 1
ATOM 1611 N N . SER A 1 201 ? 14.962 -10.539 -7.869 1.00 98.19 201 SER A N 1
ATOM 1612 C CA . SER A 1 201 ? 16.089 -10.981 -7.048 1.00 98.19 201 SER A CA 1
ATOM 1613 C C . SER A 1 201 ? 15.881 -10.552 -5.599 1.00 98.19 201 SER A C 1
ATOM 1615 O O . SER A 1 201 ? 15.695 -9.370 -5.321 1.00 98.19 201 SER A O 1
ATOM 1617 N N . TYR A 1 202 ? 15.894 -11.495 -4.655 1.00 98.12 202 TYR A N 1
ATOM 1618 C CA . TYR A 1 202 ? 15.707 -11.184 -3.233 1.00 98.12 202 TYR A CA 1
ATOM 1619 C C . TYR A 1 202 ? 16.814 -10.252 -2.720 1.00 98.12 202 TYR A C 1
ATOM 1621 O O . TYR A 1 202 ? 17.991 -10.489 -2.990 1.00 98.12 202 TYR A O 1
ATOM 1629 N N . LEU A 1 203 ? 16.435 -9.217 -1.968 1.00 97.31 203 LEU A N 1
ATOM 1630 C CA . LEU A 1 203 ? 17.370 -8.283 -1.342 1.00 97.31 203 LEU A CA 1
ATOM 1631 C C . LEU A 1 203 ? 17.443 -8.499 0.168 1.00 97.31 203 LEU A C 1
ATOM 1633 O O . LEU A 1 203 ? 18.501 -8.828 0.698 1.00 97.31 203 LEU A O 1
ATOM 1637 N N . GLU A 1 204 ? 16.326 -8.306 0.864 1.00 97.00 204 GLU A N 1
ATOM 1638 C CA . GLU A 1 204 ? 16.303 -8.290 2.326 1.00 97.00 204 GLU A CA 1
ATOM 1639 C C . GLU A 1 204 ? 14.916 -8.596 2.898 1.00 97.00 204 GLU A C 1
ATOM 1641 O O . GLU A 1 204 ? 13.905 -8.567 2.190 1.00 97.00 204 GLU A O 1
ATOM 1646 N N . SER A 1 205 ? 14.885 -8.866 4.205 1.00 97.62 205 SER A N 1
ATOM 1647 C CA . SER A 1 205 ? 13.664 -9.014 4.992 1.00 97.62 205 SER A CA 1
ATOM 1648 C C . SER A 1 205 ? 13.767 -8.180 6.265 1.00 97.62 205 SER A C 1
ATOM 1650 O O . SER A 1 205 ? 14.844 -8.047 6.853 1.00 97.62 205 SER A O 1
ATOM 1652 N N . LYS A 1 206 ? 12.641 -7.605 6.687 1.00 96.00 206 LYS A N 1
ATOM 1653 C CA . LYS A 1 206 ? 12.526 -6.776 7.887 1.00 96.00 206 LYS A CA 1
ATOM 1654 C C . LYS A 1 206 ? 11.239 -7.105 8.631 1.00 96.00 206 LYS A C 1
ATOM 1656 O O . LYS A 1 206 ? 10.175 -7.203 8.030 1.00 96.00 206 LYS A O 1
ATOM 1661 N N . HIS A 1 207 ? 11.321 -7.166 9.956 1.00 96.75 207 HIS A N 1
ATOM 1662 C CA . HIS A 1 207 ? 10.142 -7.242 10.811 1.00 96.75 207 HIS A CA 1
ATOM 1663 C C . HIS A 1 207 ? 9.660 -5.857 11.240 1.00 96.75 207 HIS A C 1
ATOM 1665 O O . HIS A 1 207 ? 10.460 -4.951 11.497 1.00 96.75 207 HIS A O 1
ATOM 1671 N N . LEU A 1 208 ? 8.343 -5.704 11.319 1.00 95.25 208 LEU A N 1
ATOM 1672 C CA . LEU A 1 208 ? 7.690 -4.462 11.689 1.00 95.25 208 LEU A CA 1
ATOM 1673 C C . LEU A 1 208 ? 6.490 -4.731 12.600 1.00 95.25 208 LEU A C 1
ATOM 1675 O O . LEU A 1 208 ? 5.601 -5.502 12.245 1.00 95.25 208 LEU A O 1
ATOM 1679 N N . ASP A 1 209 ? 6.441 -4.044 13.738 1.00 96.50 209 ASP A N 1
ATOM 1680 C CA . ASP A 1 209 ? 5.232 -3.944 14.549 1.00 96.50 209 ASP A CA 1
ATOM 1681 C C . ASP A 1 209 ? 4.320 -2.873 13.946 1.00 96.50 209 ASP A C 1
ATOM 1683 O O . ASP A 1 209 ? 4.712 -1.713 13.832 1.00 96.50 209 ASP A O 1
ATOM 1687 N N . LEU A 1 210 ? 3.117 -3.260 13.523 1.00 96.00 210 LEU A N 1
ATOM 1688 C CA . LEU A 1 210 ? 2.202 -2.351 12.838 1.00 96.00 210 LEU A CA 1
ATOM 1689 C C . LEU A 1 210 ? 1.330 -1.537 13.799 1.00 96.00 210 LEU A C 1
ATOM 1691 O O . LEU A 1 210 ? 0.696 -0.572 13.367 1.00 96.00 210 LEU A O 1
ATOM 1695 N N . ILE A 1 211 ? 1.283 -1.906 15.081 1.00 95.44 211 ILE A N 1
ATOM 1696 C CA . ILE A 1 211 ? 0.517 -1.174 16.098 1.00 95.44 211 ILE A CA 1
ATOM 1697 C C . ILE A 1 211 ? 1.245 0.117 16.466 1.00 95.44 211 ILE A C 1
ATOM 1699 O O . ILE A 1 211 ? 0.623 1.169 16.594 1.00 95.44 211 ILE A O 1
ATOM 1703 N N . ASN A 1 212 ? 2.569 0.050 16.577 1.00 90.12 212 ASN A N 1
ATOM 1704 C CA . ASN A 1 212 ? 3.411 1.211 16.804 1.00 90.12 212 ASN A CA 1
ATOM 1705 C C . ASN A 1 212 ? 3.809 1.829 15.457 1.00 90.12 212 ASN A C 1
ATOM 1707 O O . ASN A 1 212 ? 4.115 1.126 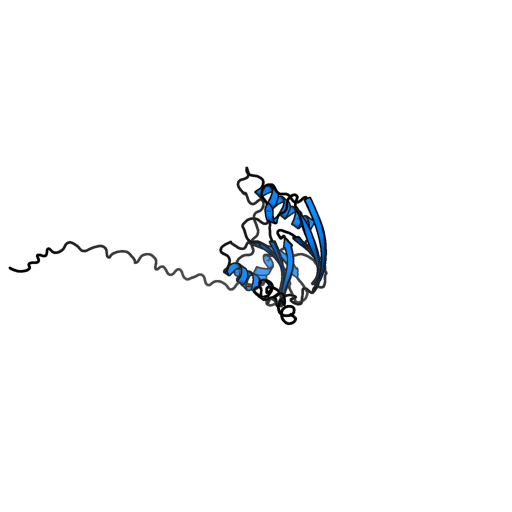14.495 1.00 90.12 212 ASN A O 1
ATOM 1711 N N . SER A 1 213 ? 3.779 3.160 15.344 1.00 77.94 213 SER A N 1
ATOM 1712 C CA . SER A 1 213 ? 4.274 3.801 14.122 1.00 77.94 213 SER A CA 1
ATOM 1713 C C . SER A 1 213 ? 5.783 3.597 14.036 1.00 77.94 213 SER A C 1
ATOM 1715 O O . SER A 1 213 ? 6.516 4.061 14.909 1.00 77.94 213 SER A O 1
ATOM 1717 N N . SER A 1 214 ? 6.263 2.937 12.982 1.00 63.91 214 SER A N 1
ATOM 1718 C CA . SER A 1 214 ? 7.703 2.912 12.689 1.00 63.91 214 SER A CA 1
ATOM 1719 C C . SER A 1 214 ? 8.209 4.206 12.065 1.00 63.91 214 SER A C 1
ATOM 1721 O O . SER A 1 214 ? 9.418 4.427 11.997 1.00 63.91 214 SER A O 1
ATOM 1723 N N . GLU A 1 215 ? 7.297 5.087 11.653 1.00 55.31 215 GLU A N 1
ATOM 1724 C CA . GLU A 1 215 ? 7.618 6.369 11.057 1.00 55.31 215 GLU A CA 1
ATOM 1725 C C . GLU A 1 215 ? 7.116 7.509 11.950 1.00 55.31 215 GLU A C 1
ATOM 1727 O O . GLU A 1 215 ? 5.982 7.971 11.854 1.00 55.31 215 GLU A O 1
ATOM 1732 N N . ALA A 1 216 ? 8.020 8.031 12.777 1.00 41.88 216 ALA A N 1
ATOM 1733 C CA . ALA A 1 216 ? 8.143 9.478 12.941 1.00 41.88 216 ALA A CA 1
ATOM 1734 C C . ALA A 1 216 ? 9.050 10.020 11.818 1.00 41.88 216 ALA A C 1
ATOM 1736 O O . ALA A 1 216 ? 10.033 10.712 12.068 1.00 41.88 216 ALA A O 1
ATOM 1737 N N . VAL A 1 217 ? 8.794 9.632 10.566 1.00 44.75 217 VAL A N 1
ATOM 1738 C CA . VAL A 1 217 ? 9.533 10.160 9.419 1.00 44.75 217 VAL A CA 1
ATOM 1739 C C . VAL A 1 217 ? 8.762 11.375 8.953 1.00 44.75 217 VAL A C 1
ATOM 1741 O O . VAL A 1 217 ? 7.722 11.266 8.310 1.00 44.75 217 VAL A O 1
ATOM 1744 N N . ASN A 1 218 ? 9.272 12.552 9.302 1.00 41.53 218 ASN A N 1
ATOM 1745 C CA . ASN A 1 218 ? 8.961 13.742 8.535 1.00 41.53 218 ASN A CA 1
ATOM 1746 C C . ASN A 1 218 ? 9.346 13.417 7.076 1.00 41.53 218 ASN A C 1
ATOM 1748 O O . ASN A 1 218 ? 10.527 13.161 6.827 1.00 41.53 218 ASN A O 1
ATOM 1752 N N . PRO A 1 219 ? 8.400 13.376 6.118 1.00 44.19 219 PRO A N 1
ATOM 1753 C CA . PRO A 1 219 ? 8.702 13.036 4.725 1.00 44.19 219 PRO A CA 1
ATOM 1754 C C . PRO A 1 219 ? 9.676 14.031 4.062 1.00 44.19 219 PRO A C 1
ATOM 1756 O O . PRO A 1 219 ? 10.108 13.801 2.936 1.00 44.19 219 PRO A O 1
ATOM 1759 N N . PHE A 1 220 ? 10.048 15.098 4.781 1.00 42.41 220 PHE A N 1
ATOM 1760 C CA . PHE A 1 220 ? 11.033 16.117 4.427 1.00 42.41 220 PHE A CA 1
ATOM 1761 C C . PHE A 1 220 ? 12.182 16.220 5.445 1.00 42.41 220 PHE A C 1
ATOM 1763 O O . PHE A 1 220 ? 12.618 17.320 5.782 1.00 42.41 220 PHE A O 1
ATOM 1770 N N . ASP A 1 221 ? 12.697 15.108 5.985 1.00 43.47 221 ASP A N 1
ATOM 1771 C CA . ASP A 1 221 ? 14.058 15.159 6.540 1.00 43.47 221 ASP A CA 1
ATOM 1772 C C . ASP A 1 221 ? 15.059 15.307 5.379 1.00 43.47 221 ASP A C 1
ATOM 1774 O O . ASP A 1 221 ? 15.672 14.348 4.902 1.00 43.47 221 ASP A O 1
ATOM 1778 N N . ASP A 1 222 ? 15.187 16.550 4.902 1.00 45.00 222 ASP A N 1
ATOM 1779 C CA . ASP A 1 222 ? 16.013 16.996 3.774 1.00 45.00 222 ASP A CA 1
ATOM 1780 C C . ASP A 1 222 ? 17.488 16.589 3.907 1.00 45.00 222 ASP A C 1
ATOM 1782 O O . ASP A 1 222 ? 18.260 16.671 2.951 1.00 45.00 222 ASP A O 1
ATOM 1786 N N . LYS A 1 223 ? 17.908 16.119 5.087 1.00 48.53 223 LYS A N 1
ATOM 1787 C CA . LYS A 1 223 ? 19.260 15.619 5.345 1.00 48.53 223 LYS A CA 1
ATOM 1788 C C . LYS A 1 223 ? 19.641 14.437 4.456 1.00 48.53 223 LYS A C 1
ATOM 1790 O O . LYS A 1 223 ? 20.818 14.313 4.140 1.00 48.53 223 LYS A O 1
ATOM 1795 N N . LYS A 1 224 ? 18.685 13.611 4.008 1.00 46.34 224 LYS A N 1
ATOM 1796 C CA . LYS A 1 224 ? 18.967 12.480 3.098 1.00 46.34 224 LYS A CA 1
ATOM 1797 C C . LYS A 1 224 ? 19.195 12.896 1.640 1.00 46.34 224 LYS A C 1
ATOM 1799 O O . LYS A 1 224 ? 19.773 12.125 0.884 1.00 46.34 224 LYS A O 1
ATOM 1804 N N . PHE A 1 225 ? 18.775 14.104 1.257 1.00 44.72 225 PHE A N 1
ATOM 1805 C CA . PHE A 1 225 ? 18.974 14.662 -0.087 1.00 44.72 225 PHE A CA 1
ATOM 1806 C C . PHE A 1 225 ? 20.102 15.695 -0.147 1.00 44.72 225 PHE A C 1
ATOM 1808 O O . PHE A 1 225 ? 20.408 16.220 -1.220 1.00 44.72 225 PHE A O 1
ATOM 1815 N N . ARG A 1 226 ? 20.759 15.985 0.983 1.00 43.19 226 ARG A N 1
ATOM 1816 C CA . ARG A 1 226 ? 22.012 16.736 0.957 1.00 43.19 226 ARG A CA 1
ATOM 1817 C C . ARG A 1 226 ? 23.048 15.872 0.257 1.00 43.19 226 ARG A C 1
ATOM 1819 O O . ARG A 1 226 ? 23.379 14.784 0.721 1.00 43.19 226 ARG A O 1
ATOM 1826 N N . LYS A 1 227 ? 23.541 16.371 -0.879 1.00 49.25 227 LYS A N 1
ATOM 1827 C CA . LYS A 1 227 ? 24.731 15.838 -1.543 1.00 49.25 227 LYS A CA 1
ATOM 1828 C C . LYS A 1 227 ? 25.796 15.644 -0.453 1.00 49.25 227 LYS A C 1
ATOM 1830 O O . LYS A 1 227 ? 25.960 16.576 0.340 1.00 49.25 227 LYS A O 1
ATOM 1835 N N . PRO A 1 228 ? 26.456 14.474 -0.354 1.00 54.84 228 PRO A N 1
ATOM 1836 C CA . PRO A 1 228 ? 27.531 14.308 0.614 1.00 54.84 228 PRO A CA 1
ATOM 1837 C C . PRO A 1 228 ? 28.494 15.477 0.429 1.00 54.84 228 PRO A C 1
ATOM 1839 O O . PRO A 1 228 ? 28.850 15.791 -0.714 1.00 54.84 228 PRO A O 1
ATOM 1842 N N . GLU A 1 229 ? 28.822 16.168 1.524 1.00 64.88 229 GLU A N 1
ATOM 1843 C CA . GLU A 1 229 ? 29.801 17.248 1.463 1.00 64.88 229 GLU A CA 1
ATOM 1844 C C . GLU A 1 229 ? 31.041 16.694 0.754 1.00 64.88 229 GLU A C 1
ATOM 1846 O O . GLU A 1 229 ? 31.444 15.556 1.043 1.00 64.88 229 GLU A O 1
ATOM 1851 N N . PRO A 1 230 ? 31.597 17.422 -0.232 1.00 55.59 230 PRO A N 1
ATOM 1852 C CA . PRO A 1 230 ? 32.841 17.010 -0.849 1.00 55.59 230 PRO A CA 1
ATOM 1853 C C . PRO A 1 230 ? 33.818 16.751 0.289 1.00 55.59 230 PRO A C 1
ATOM 1855 O O . PRO A 1 230 ? 34.024 17.626 1.128 1.00 55.59 230 PRO A O 1
ATOM 1858 N N . LYS A 1 231 ? 34.372 15.538 0.357 1.00 58.38 231 LYS A N 1
ATOM 1859 C CA . LYS A 1 231 ? 35.509 15.291 1.235 1.00 58.38 231 LYS A CA 1
ATOM 1860 C C . LYS A 1 231 ? 36.584 16.251 0.750 1.00 58.38 231 LYS A C 1
ATOM 1862 O O . LYS A 1 231 ? 37.144 16.022 -0.318 1.00 58.38 231 LYS A O 1
ATOM 1867 N N . GLU A 1 232 ? 36.795 17.350 1.467 1.00 57.56 232 GLU A N 1
ATOM 1868 C CA . GLU A 1 232 ? 37.972 18.176 1.270 1.00 57.56 232 GLU A CA 1
ATOM 1869 C C . GLU A 1 232 ? 39.160 17.244 1.501 1.00 57.56 232 GLU A C 1
ATOM 1871 O O . GLU A 1 232 ? 39.452 16.831 2.625 1.00 57.56 232 GLU A O 1
ATOM 1876 N N . GLU A 1 233 ? 39.772 16.805 0.402 1.00 52.19 233 GLU A N 1
ATOM 1877 C CA . GLU A 1 233 ? 41.086 16.193 0.421 1.00 52.19 233 GLU A CA 1
ATOM 1878 C C . GLU A 1 233 ? 41.986 17.154 1.187 1.00 52.19 233 GLU A C 1
ATOM 1880 O O . GLU A 1 233 ? 42.210 18.292 0.772 1.00 52.19 233 GLU A O 1
ATOM 1885 N N . ILE A 1 234 ? 42.449 16.696 2.348 1.00 55.19 234 ILE A N 1
ATOM 1886 C CA . ILE A 1 234 ? 43.416 17.382 3.193 1.00 55.19 234 ILE A CA 1
ATOM 1887 C C . ILE A 1 234 ? 44.717 17.461 2.392 1.00 55.19 234 ILE A C 1
ATOM 1889 O O . ILE A 1 234 ? 45.608 16.624 2.499 1.00 55.19 234 ILE A O 1
ATOM 1893 N N . LEU A 1 235 ? 44.810 18.473 1.539 1.00 51.16 235 LEU A N 1
ATOM 1894 C CA . LEU A 1 235 ? 45.969 18.792 0.722 1.00 51.16 235 LEU A CA 1
ATOM 1895 C C . LEU A 1 235 ? 46.709 19.953 1.396 1.00 51.16 235 LEU A C 1
ATOM 1897 O O . LEU A 1 235 ? 46.861 21.030 0.834 1.00 51.16 235 LEU A O 1
ATOM 1901 N N . GLN A 1 236 ? 47.101 19.758 2.660 1.00 52.72 236 GLN A N 1
ATOM 1902 C CA . GLN A 1 236 ? 47.768 20.786 3.478 1.00 52.72 236 GLN A CA 1
ATOM 1903 C C . GLN A 1 236 ? 49.007 20.288 4.248 1.00 52.72 236 GLN A C 1
ATOM 1905 O O . GLN A 1 236 ? 49.592 21.075 4.985 1.00 52.72 236 GLN A O 1
ATOM 1910 N N . GLU A 1 237 ? 49.495 19.053 4.053 1.00 52.94 237 GLU A N 1
ATOM 1911 C CA . GLU A 1 237 ? 50.642 18.555 4.848 1.00 52.94 237 GLU A CA 1
ATOM 1912 C C . GLU A 1 237 ? 51.910 18.128 4.086 1.00 52.94 237 GLU A C 1
ATOM 1914 O O . GLU A 1 237 ? 52.853 17.655 4.710 1.00 52.94 237 GLU A O 1
ATOM 1919 N N . GLN A 1 238 ? 52.026 18.378 2.774 1.00 49.75 238 GLN A N 1
ATOM 1920 C CA . GLN A 1 238 ? 53.278 18.100 2.032 1.00 49.75 238 GLN A CA 1
ATOM 1921 C C . GLN A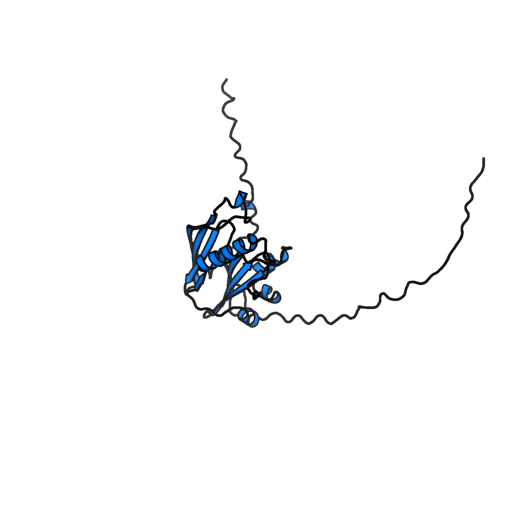 1 238 ? 54.025 19.326 1.478 1.00 49.75 238 GLN A C 1
ATOM 1923 O O . GLN A 1 238 ? 55.011 19.166 0.766 1.00 49.75 238 GLN A O 1
ATOM 1928 N N . MET A 1 239 ? 53.643 20.556 1.841 1.00 51.38 239 MET A N 1
ATOM 1929 C CA . MET A 1 239 ? 54.377 21.768 1.422 1.00 51.38 239 MET A CA 1
ATOM 1930 C C . MET A 1 239 ? 55.166 22.474 2.539 1.00 51.38 239 MET A C 1
ATOM 1932 O O . MET A 1 239 ? 55.591 23.610 2.360 1.00 51.38 239 MET A O 1
ATOM 1936 N N . LYS A 1 240 ? 55.423 21.815 3.679 1.00 51.38 240 LYS A N 1
ATOM 1937 C CA . LYS A 1 240 ? 56.274 22.364 4.761 1.00 51.38 240 LYS A CA 1
ATOM 1938 C C . LYS A 1 240 ? 57.623 21.665 4.960 1.00 51.38 240 LYS A C 1
ATOM 1940 O O . LYS A 1 240 ? 58.264 21.857 5.987 1.00 51.38 240 LYS A O 1
ATOM 1945 N N . THR A 1 241 ? 58.099 20.899 3.985 1.00 59.56 241 THR A N 1
ATOM 1946 C CA . THR A 1 241 ? 59.472 20.366 4.011 1.00 59.56 241 THR A CA 1
ATOM 1947 C C . THR A 1 241 ? 60.091 20.405 2.620 1.00 59.56 241 THR A C 1
ATOM 1949 O O . THR A 1 241 ? 60.157 19.400 1.917 1.00 59.56 241 THR A O 1
ATOM 1952 N N . LYS A 1 242 ? 60.537 21.595 2.216 1.00 48.00 242 LYS A N 1
ATOM 1953 C CA . LYS A 1 242 ? 61.667 21.789 1.304 1.00 48.00 242 LYS A CA 1
ATOM 1954 C C . LYS A 1 242 ? 62.249 23.181 1.483 1.00 48.00 242 LYS A C 1
ATOM 1956 O O . LYS A 1 242 ? 61.443 24.119 1.655 1.00 48.00 242 LYS A O 1
#

pLDDT: mean 80.59, std 20.17, range [35.44, 98.62]

Foldseek 3Di:
DDDDDDDDDDDDDDDDPDDPPPPPPPPPPPPPPQDDVVVQLVQADADAPQDKQDVVVLQVLQQVLLVVVQPPPDPDDPPDDASFRDPSCCVLVVVVVVVQVPDPFHKGKHWYYWYDDPFWIKTWIWIDTDPGPNWIWIKIWIGGPRSHTQAIDTQWIRDQFKTWMWGAGNQRKIKIWIWTFAKPDDCVVPPSHVIGTPDIHTDDIDIDRGNHYPDPPPVPPVVVVPDPDPPPPCPPPPPPDD

Sequence (242 aa):
MKKTTLLSILTLALVSAISLTAFSVKKATPVEKDPDFKEFLKQFPKKSLPYSLDEKDMLGDLQQYVADINDSKKSYTPSKKVNRLDWEYYKFLPGLKFESSFSRVPMQTEPVAMFALNDNYAVIYRSSRSFHFGYSTYKLAYFDKKGEQLSLNTIGMVGTESIMSAVISKDLQAELKTWKIDWDKDYLENGLDGNKITGLSYLESKHLDLINSSEAVNPFDDKKFRKPEPKEEILQEQMKTK